Protein AF-A0A9Q1M304-F1 (afdb_monomer)

Solvent-accessible surface area (backbone atoms only — not comparable to full-atom values): 16411 Å² total; per-residue (Å²): 98,52,53,68,69,56,30,51,52,52,51,52,51,53,52,54,51,53,49,51,34,64,75,69,66,55,89,75,71,53,50,48,100,87,41,87,34,53,37,42,39,56,86,78,70,42,45,70,60,50,34,47,47,33,58,74,45,49,46,49,64,39,68,51,86,66,55,46,101,85,67,48,62,86,51,54,58,82,51,82,89,59,56,74,74,66,33,74,60,44,82,42,52,40,58,82,41,60,52,46,25,33,40,39,30,10,80,100,48,39,40,55,39,71,84,44,61,51,97,24,60,35,29,41,41,29,27,48,27,75,64,58,39,72,40,30,37,38,36,46,40,54,38,46,87,92,46,61,85,52,86,70,54,81,90,33,60,46,74,45,78,79,45,63,24,36,38,38,45,40,52,8,49,36,29,26,33,34,40,54,31,77,39,49,37,44,35,32,42,37,37,31,36,24,28,71,62,53,58,54,51,53,75,75,48,90,76,74,48,83,73,18,60,64,51,47,46,54,53,52,48,54,49,51,53,50,53,48,51,53,49,52,53,53,50,55,54,56,59,62,68,77,51,97,61,55,73,67,56,51,48,53,50,52,51,53,49,51,51,51,52,46,51,56,47,65,76,66,56,61,93,88,68,60,67,46,80,43,75,52,80,54,101,87,55,85,43,81,42,72,48,80,60,131

Organism: NCBI:txid402998

InterPro domains:
  IPR005123 Oxoglutarate/iron-dependent dioxygenase domain [PS51471] (94-195)
  IPR006620 Prolyl 4-hydroxylase, alpha subunit [SM00702] (1-194)

pLDDT: mean 74.96, std 21.38, range [30.72, 97.69]

Sequence (294 aa):
MLQPRFCEMLLAEVENFEKWVRETKFRIMRPNTLNRFGVVLDDFGLETMLDKLMEDFIRPISRENGRNADGKYNMAIVSRFEIIVQFSFLKLVDPHCHHGFVVEYGVDRDVDLGFHVDDSEVTLNVCLGKQFSGGELFFRGVRCEKHVNAQTQPEEIFDYSHVAGRAVLHHGRHRHGARATTSGHRINLLLWCRSSVFRELRKRQKDLSSWCTECQREKKERQRQRVTAIKLVHSSICFSRDRSYSEEEKLLRSCLVNFLVLTFTLRNMAPHTTAKVISCSSSDFDINVYEIYG

Nearest PDB structures (foldseek):
  8one-assembly1_A  TM=7.418E-01  e=7.537E-07  Homo sapiens
  6tex-assembly1_A  TM=7.357E-01  e=8.469E-07  Homo sapiens
  6tez-assembly1_A-2  TM=7.162E-01  e=7.537E-07  Homo sapiens
  6fxr-assembly1_A  TM=7.180E-01  e=3.635E-06  Homo sapiens
  3dkq-assembly1_B-2  TM=4.128E-01  e=9.515E-07  Shewanella baltica OS155

Radius of gyration: 28.65 Å; Cα contacts (8 Å, |Δi|>4): 438; chains: 1; bounding box: 70×39×84 Å

Mean predicted aligned error: 13.32 Å

Foldseek 3Di:
DADLVVLVVVVVVQVVVVVVCVVVVPDADDLDPQFPDWHWPVVPPCLVVQLCCCVVPVLVVLPDDQADPVGDHLAPAVDPPDCNVVSVCSVQFDSNPKTKIKGKDAVVGPFKTDKDFAPAQKKKKAWSDDDFDFFKKWWQAAADPVCLVPDGDPVGTDIGDHDHGHIYMYGSRTIIMTHGTPHTMIMMMMMGTHGPVVVVVCVVDPPPLVRGPVSVVVVVVVVVVVVVVLVVLVVVLVVVCPDPDDPVVNVVSNVVSVVVVVVVPVVPDDPPWDWDWDWDDDPPDTDTDTDTDD

Secondary structure (DSSP, 8-state):
---HHHHHHHHHHHHHHHHHHHHHT-----S-SS--SEEESGGGT-HHHHHHHIIIIIHHHHHS----TTS--SSEESS-SSGGGGGGGGGG--TT-EEEEEEEEETTSB--EEEE--SSSEEEEEEEE-SEEE--EEEEEE--GGGTTSPPPGGGEEEE---TT-EEEEETTEEEEE--EEEEEEEEEEEEE--HHHHHHHHH-TTGGGG-HHHHHHHHHHHHHHHHHHHHHHHHHHHHHTS---HHHHHHHHHHHHHHHHHHHHHTPPTTPPEEEEEEEETTEEEEEEEE--

Structure (mmCIF, N/CA/C/O backbone):
data_AF-A0A9Q1M304-F1
#
_entry.id   AF-A0A9Q1M304-F1
#
loop_
_atom_site.group_PDB
_atom_site.id
_atom_site.type_symbol
_atom_site.label_atom_id
_atom_site.label_alt_id
_atom_site.label_comp_id
_atom_site.label_asym_id
_atom_site.label_entity_id
_atom_site.label_seq_id
_atom_site.pdbx_PDB_ins_code
_atom_site.Cartn_x
_atom_site.Cartn_y
_atom_site.Cartn_z
_atom_site.occupancy
_atom_site.B_iso_or_equiv
_atom_site.auth_seq_id
_atom_site.auth_comp_id
_atom_site.auth_asym_id
_atom_site.auth_atom_id
_atom_site.pdbx_PDB_model_num
ATOM 1 N N . MET A 1 1 ? 3.857 -12.131 9.471 1.00 77.50 1 MET A N 1
ATOM 2 C CA . MET A 1 1 ? 4.545 -10.935 9.993 1.00 77.50 1 MET A CA 1
ATOM 3 C C . MET A 1 1 ? 3.978 -10.595 11.355 1.00 77.50 1 MET A C 1
ATOM 5 O O . MET A 1 1 ? 4.697 -10.757 12.328 1.00 77.50 1 MET A O 1
ATOM 9 N N . LEU A 1 2 ? 2.705 -10.205 11.442 1.00 87.00 2 LEU A N 1
ATOM 10 C CA . LEU A 1 2 ? 2.052 -9.919 12.717 1.00 87.00 2 LEU A CA 1
ATOM 11 C C . LEU A 1 2 ? 1.446 -11.192 13.313 1.00 87.00 2 LEU A C 1
ATOM 13 O O . LEU A 1 2 ? 0.938 -12.045 12.583 1.00 87.00 2 LEU A O 1
ATOM 17 N N . GLN A 1 3 ? 1.535 -11.322 14.635 1.00 91.38 3 GLN A N 1
ATOM 18 C CA . GLN A 1 3 ? 0.893 -12.410 15.371 1.00 91.38 3 GLN A CA 1
ATOM 19 C C . GLN A 1 3 ? -0.628 -12.192 15.401 1.00 91.38 3 GLN A C 1
ATOM 21 O O . GLN A 1 3 ? -1.046 -11.039 15.533 1.00 91.38 3 GLN A O 1
ATOM 26 N N . PRO A 1 4 ? -1.457 -13.253 15.363 1.00 92.88 4 PRO A N 1
ATOM 27 C CA . PRO A 1 4 ? -2.917 -13.122 15.394 1.00 92.88 4 PRO A CA 1
ATOM 28 C C . PRO A 1 4 ? -3.422 -12.247 16.546 1.00 92.88 4 PRO A C 1
ATOM 30 O O . PRO A 1 4 ? -4.185 -11.315 16.321 1.00 92.88 4 PRO A O 1
ATOM 33 N N . ARG A 1 5 ? -2.875 -12.448 17.753 1.00 95.75 5 ARG A N 1
ATOM 34 C CA . ARG A 1 5 ? -3.202 -11.640 18.937 1.00 95.75 5 ARG A CA 1
ATOM 35 C C . ARG A 1 5 ? -2.933 -10.145 18.736 1.00 95.75 5 ARG A C 1
ATOM 37 O O . ARG A 1 5 ? -3.708 -9.318 19.196 1.00 95.75 5 ARG A O 1
ATOM 44 N N . PHE A 1 6 ? -1.839 -9.785 18.064 1.00 94.50 6 PHE A N 1
ATOM 45 C CA . PHE A 1 6 ? -1.544 -8.380 17.778 1.00 94.50 6 PHE A CA 1
ATOM 46 C C . PHE A 1 6 ? -2.557 -7.801 16.787 1.00 94.50 6 PHE A C 1
ATOM 48 O O . PHE A 1 6 ? -3.037 -6.690 16.986 1.00 94.50 6 PHE A O 1
ATOM 55 N N . CYS A 1 7 ? -2.912 -8.560 15.745 1.00 95.88 7 CYS A N 1
ATOM 56 C CA . CYS A 1 7 ? -3.945 -8.150 14.798 1.00 95.88 7 CYS A CA 1
ATOM 57 C C . CYS A 1 7 ? -5.291 -7.921 15.496 1.00 95.88 7 CYS A C 1
ATOM 59 O O . CYS A 1 7 ? -5.918 -6.896 15.261 1.00 95.88 7 CYS A O 1
ATOM 61 N N . GLU A 1 8 ? -5.704 -8.826 16.384 1.00 95.94 8 GLU A N 1
ATOM 62 C CA . GLU A 1 8 ? -6.932 -8.689 17.178 1.00 95.94 8 GLU A CA 1
ATOM 63 C C . GLU A 1 8 ? -6.909 -7.443 18.068 1.00 95.94 8 GLU A C 1
ATOM 65 O O . GLU A 1 8 ? -7.880 -6.692 18.086 1.00 95.94 8 GLU A O 1
ATOM 70 N N . MET A 1 9 ? -5.796 -7.188 18.762 1.00 97.00 9 MET A N 1
ATOM 71 C CA . MET A 1 9 ? -5.646 -5.999 19.606 1.00 97.00 9 MET A CA 1
ATOM 72 C C . MET A 1 9 ? -5.715 -4.703 18.794 1.00 97.00 9 MET A C 1
ATOM 74 O O . MET A 1 9 ? -6.415 -3.776 19.190 1.00 97.00 9 MET A O 1
ATOM 78 N N . LEU A 1 10 ? -5.024 -4.641 17.651 1.00 96.88 10 LEU A N 1
ATOM 79 C CA . LEU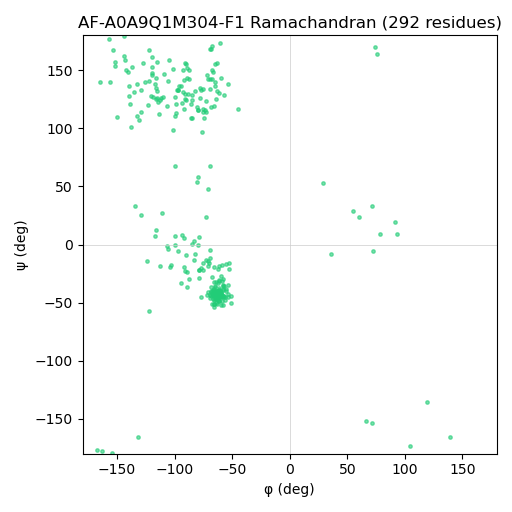 A 1 10 ? -5.054 -3.461 16.788 1.00 96.88 10 LEU A CA 1
ATOM 80 C C . LEU A 1 10 ? -6.452 -3.229 16.199 1.00 96.88 10 LEU A C 1
ATOM 82 O O . LEU A 1 10 ? -6.909 -2.093 16.144 1.00 96.88 10 LEU A O 1
ATOM 86 N N . LEU A 1 11 ? -7.144 -4.296 15.792 1.00 96.50 11 LEU A N 1
ATOM 87 C CA . LEU A 1 11 ? -8.527 -4.207 15.322 1.00 96.50 11 LEU A CA 1
ATOM 88 C C . LEU A 1 11 ? -9.467 -3.701 16.417 1.00 96.50 11 LEU A C 1
ATOM 90 O O . LEU A 1 11 ? -10.267 -2.811 16.151 1.00 96.50 11 LEU A O 1
ATOM 94 N N . ALA A 1 12 ? -9.349 -4.224 17.639 1.00 96.94 12 ALA A N 1
ATOM 95 C CA . ALA A 1 12 ? -10.160 -3.775 18.767 1.00 96.94 12 AL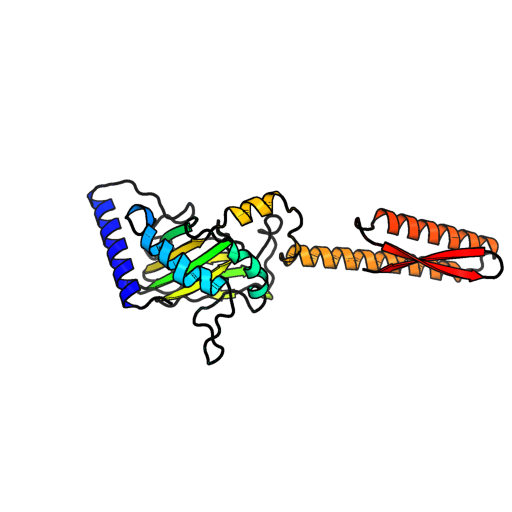A A CA 1
ATOM 96 C C . ALA A 1 12 ? -9.937 -2.286 19.072 1.00 96.94 12 ALA A C 1
ATOM 98 O O . ALA A 1 12 ? -10.895 -1.562 19.331 1.00 96.94 12 ALA A O 1
ATOM 99 N N . GLU A 1 13 ? -8.692 -1.812 18.992 1.00 97.44 13 GLU A N 1
ATOM 100 C CA . GLU A 1 13 ? -8.378 -0.401 19.218 1.00 97.44 13 GLU A CA 1
ATOM 101 C C . GLU A 1 13 ? -8.972 0.506 18.131 1.00 97.44 13 GLU A C 1
ATOM 103 O O . GLU A 1 13 ? -9.596 1.521 18.440 1.00 97.44 13 GLU A O 1
ATOM 108 N N . VAL A 1 14 ? -8.867 0.104 16.861 1.00 96.50 14 VAL A N 1
ATOM 109 C CA . VAL A 1 14 ? -9.504 0.817 15.742 1.00 96.50 14 VAL A CA 1
ATOM 110 C C . VAL A 1 14 ? -11.025 0.863 15.913 1.00 96.50 14 VAL A C 1
ATOM 112 O O . VAL A 1 14 ? -11.629 1.923 15.759 1.00 96.50 14 VAL A O 1
ATOM 115 N N . GLU A 1 15 ? -11.653 -0.255 16.284 1.00 95.38 15 GLU A N 1
ATOM 116 C CA . GLU A 1 15 ? -13.100 -0.330 16.522 1.00 95.38 15 GLU A CA 1
ATOM 117 C C . GLU A 1 15 ? -13.545 0.574 17.684 1.00 95.38 15 GLU A C 1
ATOM 119 O O . GLU A 1 15 ? -14.583 1.240 17.586 1.00 95.38 15 GLU A O 1
ATOM 124 N N . ASN A 1 16 ? -12.757 0.634 18.762 1.00 96.75 16 ASN A N 1
ATOM 125 C CA . ASN A 1 16 ? -12.997 1.527 19.897 1.00 96.75 16 ASN A CA 1
ATOM 126 C C . ASN A 1 16 ? -12.904 2.997 19.480 1.00 96.75 16 ASN A C 1
ATOM 128 O O . ASN A 1 16 ? -13.801 3.783 19.803 1.00 96.75 16 ASN A O 1
ATOM 132 N N . PHE A 1 17 ? -11.864 3.360 18.728 1.00 96.69 17 PHE A N 1
ATOM 133 C CA . PHE A 1 17 ? -11.695 4.716 18.223 1.00 96.69 17 PHE A CA 1
ATOM 134 C C . PHE A 1 17 ? -12.849 5.111 17.294 1.00 96.69 17 PHE A C 1
ATOM 136 O O . PHE A 1 17 ? -13.490 6.140 17.503 1.00 96.69 17 PHE A O 1
ATOM 143 N N . GLU A 1 18 ? -13.210 4.268 16.325 1.00 94.56 18 GLU A N 1
ATOM 144 C CA . GLU A 1 18 ? -14.342 4.545 15.439 1.00 94.56 18 GLU A CA 1
ATOM 145 C C . GLU A 1 18 ? -15.676 4.658 16.190 1.00 94.56 18 GLU A C 1
ATOM 147 O O . GLU A 1 18 ? -16.531 5.477 15.834 1.00 94.56 18 GLU A O 1
ATOM 152 N N . LYS A 1 19 ? -15.882 3.839 17.229 1.00 96.06 19 LYS A N 1
ATOM 153 C CA . LYS A 1 19 ? -17.061 3.939 18.093 1.00 96.06 19 LYS A CA 1
ATOM 154 C C . LYS A 1 19 ? -17.111 5.300 18.782 1.00 96.06 19 LYS A C 1
ATOM 156 O O . LYS A 1 19 ? -18.141 5.968 18.697 1.00 96.06 19 LYS A O 1
ATOM 161 N N . TRP A 1 20 ? -16.002 5.733 19.375 1.00 96.81 20 TRP A N 1
ATOM 162 C CA . TRP A 1 20 ? -15.891 7.051 19.994 1.00 96.81 20 TRP A CA 1
ATOM 163 C C . TRP A 1 20 ? -16.163 8.182 18.990 1.00 96.81 20 TRP A C 1
ATOM 165 O O . TRP A 1 20 ? -16.937 9.093 19.288 1.00 96.81 20 TRP A O 1
ATOM 175 N N . VAL A 1 21 ? -15.626 8.098 17.768 1.00 95.19 21 VAL A N 1
ATOM 176 C CA . VAL A 1 21 ? -15.883 9.068 16.685 1.00 95.19 21 VAL A CA 1
ATOM 177 C C . VAL A 1 21 ? -17.378 9.163 16.359 1.00 95.19 21 VAL A C 1
ATOM 179 O O . VAL A 1 21 ? -17.912 10.265 16.218 1.00 95.19 21 VAL A O 1
ATOM 182 N N . ARG A 1 22 ? -18.082 8.025 16.264 1.00 94.19 22 ARG A N 1
ATOM 183 C CA . ARG A 1 22 ? -19.533 7.999 15.999 1.00 94.19 22 ARG A CA 1
ATOM 184 C C . ARG A 1 22 ? -20.343 8.612 17.138 1.00 94.19 22 ARG A C 1
ATOM 186 O O . ARG A 1 22 ? -21.265 9.381 16.873 1.00 94.19 22 ARG A O 1
ATOM 193 N N . GLU A 1 23 ? -20.011 8.278 18.381 1.00 96.88 23 GLU A N 1
ATOM 194 C CA . GLU A 1 23 ? -20.731 8.747 19.573 1.00 96.88 23 GLU A CA 1
ATOM 195 C C . GLU A 1 23 ? -20.542 10.250 19.801 1.00 96.88 23 GLU A C 1
ATOM 197 O O . GLU A 1 23 ? -21.500 10.968 20.090 1.00 96.88 23 GLU A O 1
ATOM 202 N N . THR A 1 24 ? -19.323 10.745 19.599 1.00 96.56 24 THR A N 1
ATOM 203 C CA . THR A 1 24 ? -18.987 12.168 19.754 1.00 96.56 24 THR A CA 1
ATOM 204 C C . THR A 1 24 ? -19.320 13.011 18.527 1.00 96.56 24 THR A C 1
ATOM 206 O O . THR A 1 24 ? -19.315 14.239 18.609 1.00 96.56 24 THR A O 1
ATOM 209 N N . LYS A 1 25 ? -19.610 12.373 17.383 1.00 94.06 25 LYS A N 1
ATOM 210 C CA . LYS A 1 25 ? -19.741 13.019 16.065 1.00 94.06 25 LYS A CA 1
ATOM 211 C C . LYS A 1 25 ? -18.495 13.833 15.691 1.00 94.06 25 LYS A C 1
ATOM 213 O O . LYS A 1 25 ? -18.592 14.828 14.967 1.00 94.06 25 LYS A O 1
ATOM 218 N N . PHE A 1 26 ? -17.332 13.420 16.194 1.00 93.06 26 PHE A N 1
ATOM 219 C CA . PHE A 1 26 ? -16.067 14.068 15.893 1.00 93.06 26 PHE A CA 1
ATOM 220 C C . PHE A 1 26 ? -15.711 13.862 14.416 1.00 93.06 26 PHE A C 1
ATOM 222 O O . PHE A 1 26 ? -15.981 12.817 13.823 1.00 93.06 26 PHE A O 1
ATOM 229 N N . ARG A 1 27 ? -15.123 14.878 13.785 1.00 91.94 27 ARG A N 1
ATOM 230 C CA . ARG A 1 27 ? -14.678 14.783 12.391 1.00 91.94 27 ARG A CA 1
ATOM 231 C C . ARG A 1 27 ? -13.227 14.327 12.367 1.00 91.94 27 ARG A C 1
ATOM 233 O O . ARG A 1 27 ? -12.364 15.055 12.837 1.00 91.94 27 ARG A O 1
ATOM 240 N N . ILE A 1 28 ? -12.982 13.154 11.793 1.00 92.38 28 ILE A N 1
ATOM 241 C CA . ILE A 1 28 ? -11.636 12.599 11.616 1.00 92.38 28 ILE A CA 1
ATOM 242 C C . ILE A 1 28 ? -11.163 12.712 10.171 1.00 92.38 28 ILE A C 1
ATOM 244 O O . ILE A 1 28 ? -11.977 12.797 9.242 1.00 92.38 28 ILE A O 1
ATOM 248 N N . MET A 1 29 ? -9.846 12.662 9.984 1.00 89.81 29 MET A N 1
ATOM 249 C CA . MET A 1 29 ? -9.268 12.454 8.665 1.00 89.81 29 MET A CA 1
ATOM 250 C C . MET A 1 29 ? -9.540 11.025 8.195 1.00 89.81 29 MET A C 1
ATOM 252 O O . MET A 1 29 ? -9.545 10.072 8.976 1.00 89.81 29 MET A O 1
ATOM 256 N N . ARG A 1 30 ? -9.803 10.878 6.894 1.00 92.06 30 ARG A N 1
ATOM 257 C CA . ARG A 1 30 ? -9.934 9.565 6.259 1.00 92.06 30 ARG A CA 1
ATOM 258 C C . ARG A 1 30 ? -8.585 9.082 5.738 1.00 92.06 30 ARG A C 1
ATOM 260 O O . ARG A 1 30 ? -7.719 9.917 5.477 1.00 92.06 30 ARG A O 1
ATOM 267 N N . PRO A 1 31 ? -8.402 7.756 5.589 1.00 90.69 31 PRO A N 1
ATOM 268 C CA . PRO A 1 31 ? -7.086 7.165 5.358 1.00 90.69 31 PRO A CA 1
ATOM 269 C C . PRO A 1 31 ? -6.329 7.761 4.171 1.00 90.69 31 PRO A C 1
ATOM 271 O O . PRO A 1 31 ? -5.129 8.015 4.260 1.00 90.69 31 PRO A O 1
ATOM 274 N N . ASN A 1 32 ? -7.033 7.998 3.062 1.00 89.19 32 ASN A N 1
ATOM 275 C CA . ASN A 1 32 ? -6.525 8.698 1.887 1.00 89.19 32 ASN A CA 1
ATOM 276 C C . ASN A 1 32 ? -7.698 9.161 0.999 1.00 89.19 32 ASN A C 1
ATOM 278 O O . ASN A 1 32 ? -8.866 8.967 1.329 1.00 89.19 32 ASN A O 1
ATOM 282 N N . THR A 1 33 ? -7.394 9.775 -0.145 1.00 86.19 33 THR A N 1
ATOM 283 C CA . THR A 1 33 ? -8.397 10.304 -1.086 1.00 86.19 33 THR A CA 1
ATOM 284 C C . THR A 1 33 ? -9.186 9.235 -1.847 1.00 86.19 33 THR A C 1
ATOM 286 O O . THR A 1 33 ? -10.196 9.563 -2.465 1.00 86.19 33 THR A O 1
ATOM 289 N N . LEU A 1 34 ? -8.735 7.980 -1.826 1.00 88.31 34 LEU A N 1
ATOM 290 C CA . LEU A 1 34 ? -9.349 6.850 -2.521 1.00 88.31 34 LEU A CA 1
ATOM 291 C C . LEU A 1 34 ? -10.149 5.931 -1.577 1.00 88.31 34 LEU A C 1
ATOM 293 O O . LEU A 1 34 ? -10.984 5.169 -2.054 1.00 88.31 34 LEU A O 1
ATOM 297 N N . ASN A 1 35 ? -9.926 6.009 -0.260 1.00 91.19 35 ASN A N 1
ATOM 298 C CA . ASN A 1 35 ? -10.591 5.192 0.756 1.00 91.19 35 ASN A CA 1
ATOM 299 C C . ASN A 1 35 ? -11.502 6.037 1.651 1.00 91.19 35 ASN A C 1
ATOM 301 O O . ASN A 1 35 ? -11.065 6.983 2.309 1.00 91.19 35 ASN A O 1
ATOM 305 N N . ARG A 1 36 ? -12.779 5.655 1.722 1.00 91.38 36 ARG A N 1
ATOM 306 C CA . ARG A 1 36 ? -13.798 6.339 2.529 1.00 91.38 36 ARG A CA 1
ATOM 307 C C . ARG A 1 36 ? -13.882 5.796 3.950 1.00 91.38 36 ARG A C 1
ATOM 309 O O . ARG A 1 36 ? -14.333 6.522 4.836 1.00 91.38 36 ARG A O 1
ATOM 316 N N . PHE A 1 37 ? -13.458 4.553 4.165 1.00 93.88 37 PHE A N 1
ATOM 317 C CA . PHE A 1 37 ? -13.575 3.859 5.447 1.00 93.88 37 PHE A CA 1
ATOM 318 C C . PHE A 1 37 ? -12.225 3.452 6.030 1.00 93.88 37 PHE A C 1
ATOM 320 O O . PHE A 1 37 ? -11.287 3.130 5.297 1.00 93.88 37 PHE A O 1
ATOM 327 N N . GLY A 1 38 ? -12.165 3.461 7.362 1.00 95.06 38 GLY A N 1
ATOM 328 C CA . GLY A 1 38 ? -10.948 3.315 8.146 1.00 95.06 38 GLY A CA 1
ATOM 329 C C . GLY A 1 38 ? -10.462 4.635 8.751 1.00 95.06 38 GLY A C 1
ATOM 330 O O . GLY A 1 38 ? -11.145 5.671 8.677 1.00 95.06 38 GLY A O 1
ATOM 331 N N . VAL A 1 39 ? -9.279 4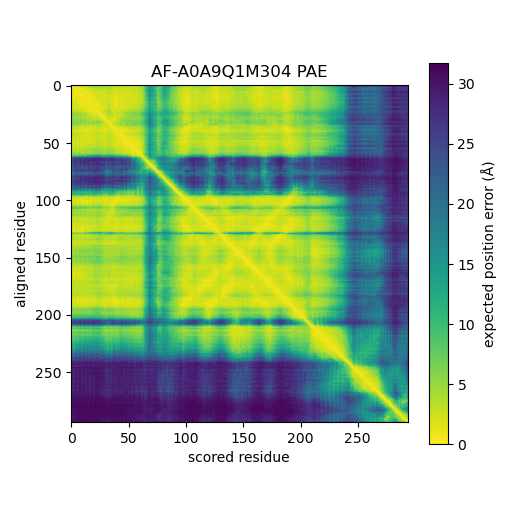.577 9.365 1.00 96.81 39 VAL A N 1
ATOM 332 C CA . VAL A 1 39 ? -8.733 5.617 10.251 1.00 96.81 39 VAL A CA 1
ATOM 333 C C . VAL A 1 39 ? -7.222 5.788 10.076 1.00 96.81 39 VAL A C 1
ATOM 335 O O . VAL A 1 39 ? -6.514 4.835 9.746 1.00 96.81 39 VAL A O 1
ATOM 338 N N . VAL A 1 40 ? -6.729 7.004 10.313 1.00 97.12 40 VAL A N 1
ATOM 339 C CA . VAL A 1 40 ? -5.293 7.297 10.434 1.00 97.12 40 VAL A CA 1
ATOM 340 C C . VAL A 1 40 ? -4.860 6.964 11.859 1.00 97.12 40 VAL A C 1
ATOM 342 O O . VAL A 1 40 ? -5.551 7.318 12.809 1.00 97.12 40 VAL A O 1
ATOM 345 N N . LEU A 1 41 ? -3.758 6.234 12.014 1.00 96.44 41 LEU A N 1
ATOM 346 C CA . LEU A 1 41 ? -3.347 5.686 13.311 1.00 96.44 41 LEU A CA 1
ATOM 347 C C . LEU A 1 41 ? -2.672 6.726 14.216 1.00 96.44 41 LEU A C 1
ATOM 349 O O . LEU A 1 41 ? -2.783 6.647 15.441 1.00 96.44 41 LEU A O 1
ATOM 353 N N . ASP A 1 42 ? -2.025 7.725 13.622 1.00 93.31 42 ASP A N 1
ATOM 354 C CA . ASP A 1 42 ? -1.399 8.822 14.364 1.00 93.31 42 ASP A CA 1
ATOM 355 C C . ASP A 1 42 ? -2.447 9.688 15.083 1.00 93.31 42 ASP A C 1
ATOM 357 O O . ASP A 1 42 ? -2.209 10.138 16.203 1.00 93.31 42 ASP A O 1
ATOM 361 N N . ASP A 1 43 ? -3.650 9.821 14.507 1.00 92.81 43 ASP A N 1
ATOM 362 C CA . ASP A 1 43 ? -4.747 10.644 15.043 1.00 92.81 43 ASP A CA 1
ATOM 363 C C . ASP A 1 43 ? -5.229 10.197 16.436 1.00 92.81 43 ASP A C 1
ATOM 365 O O . ASP A 1 43 ? -5.883 10.969 17.139 1.00 92.81 43 ASP A O 1
ATOM 369 N N . PHE A 1 44 ? -4.921 8.963 16.849 1.00 94.12 44 PHE A N 1
ATOM 370 C CA . PHE A 1 44 ? -5.277 8.434 18.169 1.00 94.12 44 PHE A CA 1
ATOM 371 C C . PHE A 1 44 ? -4.093 7.812 18.923 1.00 94.12 44 PHE A C 1
ATOM 373 O O . PHE A 1 44 ? -4.282 7.001 19.828 1.00 94.12 44 PHE A O 1
ATOM 380 N N . GLY A 1 45 ? -2.868 8.249 18.607 1.00 94.31 45 GLY A N 1
ATOM 381 C CA . GLY A 1 45 ? -1.698 8.031 19.463 1.00 94.31 45 GLY A CA 1
ATOM 382 C C . GLY A 1 45 ? -0.889 6.765 19.183 1.00 94.31 45 GLY A C 1
ATOM 383 O O . GLY A 1 45 ? -0.123 6.333 20.045 1.00 94.31 45 GLY A O 1
ATOM 384 N N . LEU A 1 46 ? -1.017 6.169 17.993 1.00 96.12 46 LEU A N 1
ATOM 385 C CA . LEU A 1 46 ? -0.209 5.005 17.603 1.00 96.12 46 LEU A CA 1
ATOM 386 C C . LEU A 1 46 ? 1.094 5.355 16.863 1.00 96.12 46 LEU A C 1
ATOM 388 O O . LEU A 1 46 ? 1.822 4.440 16.477 1.00 96.12 46 LEU A O 1
ATOM 392 N N . GLU A 1 47 ? 1.440 6.637 16.738 1.00 94.25 47 GLU A N 1
ATOM 393 C CA . GLU A 1 47 ? 2.669 7.120 16.084 1.00 94.25 47 GLU A CA 1
ATOM 394 C C . GLU A 1 47 ? 3.926 6.411 16.613 1.00 94.25 47 GLU A C 1
ATOM 396 O O . GLU A 1 47 ? 4.679 5.814 15.850 1.00 94.25 47 GLU A O 1
ATOM 401 N N . THR A 1 48 ? 4.114 6.340 17.937 1.00 93.81 48 THR A N 1
ATOM 402 C CA . THR A 1 48 ? 5.285 5.667 18.536 1.00 93.81 48 THR A CA 1
ATOM 403 C C . THR A 1 48 ? 5.354 4.171 18.202 1.00 93.81 48 THR A C 1
ATOM 405 O O . THR A 1 48 ? 6.438 3.590 18.134 1.00 93.81 48 THR A O 1
ATOM 408 N N . MET A 1 49 ? 4.207 3.511 18.014 1.00 94.38 49 MET A N 1
ATOM 409 C CA . MET A 1 49 ? 4.172 2.110 17.586 1.00 94.38 49 MET A CA 1
ATOM 410 C C . MET A 1 49 ? 4.612 1.983 16.126 1.00 94.38 49 MET A C 1
ATOM 412 O O . MET A 1 49 ? 5.378 1.073 15.801 1.00 94.38 49 MET A O 1
ATOM 416 N N . LEU A 1 50 ? 4.176 2.906 15.269 1.00 93.88 50 LEU A N 1
ATOM 417 C CA . LEU A 1 50 ? 4.561 2.946 13.863 1.00 93.88 50 LEU A CA 1
ATOM 418 C C . LEU A 1 50 ? 6.038 3.297 13.675 1.00 93.88 50 LEU A C 1
ATOM 420 O O . LEU A 1 50 ? 6.703 2.632 12.882 1.00 93.88 50 LEU A O 1
ATOM 424 N N . ASP A 1 51 ? 6.573 4.232 14.458 1.00 91.31 51 ASP A N 1
ATOM 425 C CA . ASP A 1 51 ? 8.003 4.553 14.493 1.00 91.31 51 ASP A CA 1
ATOM 426 C C . ASP A 1 51 ? 8.832 3.303 14.812 1.00 91.31 51 ASP A C 1
ATOM 428 O O . ASP A 1 51 ? 9.763 2.958 14.083 1.00 91.31 51 ASP A O 1
ATOM 432 N N . LYS A 1 52 ? 8.442 2.536 15.839 1.00 91.12 52 LYS A N 1
ATOM 433 C CA . LYS A 1 52 ? 9.108 1.264 16.166 1.00 91.12 52 LYS A CA 1
ATOM 434 C C . LYS A 1 52 ? 8.952 0.225 15.063 1.00 91.12 52 LYS A C 1
ATOM 436 O O . LYS A 1 52 ? 9.906 -0.474 14.734 1.00 91.12 52 LYS A O 1
ATOM 441 N N . LEU A 1 53 ? 7.774 0.123 14.445 1.00 88.56 53 LEU A N 1
ATOM 442 C CA . LEU A 1 53 ? 7.568 -0.777 13.309 1.00 88.56 53 LEU A CA 1
ATOM 443 C C . LEU A 1 53 ? 8.508 -0.420 12.144 1.00 88.56 53 LEU A C 1
ATOM 445 O O . LEU A 1 53 ? 9.096 -1.305 11.513 1.00 88.56 53 LEU A O 1
ATOM 449 N N . MET A 1 54 ? 8.685 0.876 11.888 1.00 86.31 54 MET A N 1
ATOM 450 C CA . MET A 1 54 ? 9.610 1.403 10.894 1.00 86.31 54 MET A CA 1
ATOM 451 C C . MET A 1 54 ? 11.065 1.089 11.231 1.00 86.31 54 MET A C 1
ATOM 453 O O . MET A 1 54 ? 11.792 0.588 10.368 1.00 86.31 54 MET A O 1
ATOM 457 N N . GLU A 1 55 ? 11.497 1.377 12.454 1.00 84.25 55 GLU A N 1
ATOM 458 C CA . GLU A 1 55 ? 12.885 1.231 12.892 1.00 84.25 55 GLU A CA 1
ATOM 459 C C . GLU A 1 55 ? 13.320 -0.220 13.065 1.00 84.25 55 GLU A C 1
ATOM 461 O O . GLU A 1 55 ? 14.394 -0.584 12.582 1.00 84.25 55 GLU A O 1
ATOM 466 N N . ASP A 1 56 ? 12.476 -1.050 13.673 1.00 85.56 56 ASP A N 1
ATOM 467 C CA . ASP A 1 56 ? 12.849 -2.400 14.097 1.00 85.56 56 ASP A CA 1
ATOM 468 C C . ASP A 1 56 ? 12.566 -3.460 13.026 1.00 85.56 56 ASP A C 1
ATOM 470 O O . ASP A 1 56 ? 13.189 -4.522 13.021 1.00 85.56 56 ASP A O 1
ATOM 474 N N . PHE A 1 57 ? 11.642 -3.195 12.093 1.00 80.06 57 PHE A N 1
ATOM 475 C CA . PHE A 1 57 ? 11.230 -4.188 11.093 1.00 80.06 57 PHE A CA 1
ATOM 476 C C . PHE A 1 57 ? 11.428 -3.703 9.668 1.00 80.06 57 PHE A C 1
ATOM 478 O O . PHE A 1 57 ? 12.138 -4.350 8.894 1.00 80.06 57 PHE A O 1
ATOM 485 N N . ILE A 1 58 ? 10.830 -2.568 9.300 1.00 78.19 58 ILE A N 1
ATOM 486 C CA . ILE A 1 58 ? 10.858 -2.130 7.903 1.00 78.19 58 ILE A CA 1
ATOM 487 C C . ILE A 1 58 ? 12.273 -1.754 7.500 1.00 78.19 58 ILE A C 1
ATOM 489 O O . ILE A 1 58 ? 12.776 -2.309 6.527 1.00 78.19 58 ILE A O 1
ATOM 493 N N . ARG A 1 59 ? 12.960 -0.899 8.260 1.00 75.31 59 ARG A N 1
ATOM 494 C CA . ARG A 1 59 ? 14.338 -0.480 7.968 1.00 75.31 59 ARG A CA 1
ATOM 495 C C . ARG A 1 59 ? 15.324 -1.657 7.874 1.00 75.31 59 ARG A C 1
ATOM 497 O O . ARG A 1 59 ? 16.094 -1.658 6.915 1.00 75.31 59 ARG A O 1
ATOM 504 N N . PRO A 1 60 ? 15.326 -2.664 8.767 1.00 73.75 60 PRO A N 1
ATOM 505 C CA . PRO A 1 60 ? 16.212 -3.822 8.637 1.00 73.75 60 PRO A CA 1
ATOM 506 C C . PRO A 1 60 ? 15.913 -4.690 7.414 1.00 73.75 60 PRO A C 1
ATOM 508 O O . PRO A 1 60 ? 16.824 -4.971 6.638 1.00 73.75 60 PRO A O 1
ATOM 511 N N . ILE A 1 61 ? 14.641 -5.038 7.176 1.00 67.69 61 ILE A N 1
ATOM 512 C CA . ILE A 1 61 ? 14.220 -5.829 5.998 1.00 67.69 61 ILE A CA 1
ATOM 513 C C . ILE A 1 61 ? 14.599 -5.115 4.696 1.00 67.69 61 ILE A C 1
ATOM 515 O O . ILE A 1 61 ? 14.915 -5.729 3.679 1.00 67.69 61 ILE A O 1
ATOM 519 N N . SER A 1 62 ? 14.585 -3.793 4.763 1.00 60.19 62 SER A N 1
ATOM 520 C CA . SER A 1 62 ? 14.922 -2.887 3.688 1.00 60.19 62 SER A CA 1
ATOM 521 C C . SER A 1 62 ? 16.429 -2.726 3.432 1.00 60.19 62 SER A C 1
ATOM 523 O O . SER A 1 62 ? 16.811 -2.273 2.353 1.00 60.19 62 SER A O 1
ATOM 525 N N . ARG A 1 63 ? 17.291 -3.054 4.409 1.00 52.88 63 ARG A N 1
ATOM 526 C CA . ARG A 1 63 ? 18.748 -2.825 4.367 1.00 52.88 63 ARG A CA 1
ATOM 527 C C . ARG A 1 63 ? 19.553 -4.032 3.877 1.00 52.88 63 ARG A C 1
ATOM 529 O O . ARG A 1 63 ? 20.573 -3.803 3.234 1.00 52.88 63 ARG A O 1
ATOM 536 N N . GLU A 1 64 ? 19.145 -5.277 4.147 1.00 50.00 64 GLU A N 1
ATOM 537 C CA . GLU A 1 64 ? 19.989 -6.445 3.827 1.00 50.00 64 GLU A CA 1
ATOM 538 C C . GLU A 1 64 ? 19.250 -7.803 3.856 1.00 50.00 64 GLU A C 1
ATOM 540 O O . GLU A 1 64 ? 18.440 -8.060 4.740 1.00 50.00 64 GLU A O 1
ATOM 545 N N . ASN A 1 65 ? 19.561 -8.688 2.896 1.00 44.41 65 ASN A N 1
ATOM 546 C CA . ASN A 1 65 ? 19.603 -10.164 2.999 1.00 44.41 65 ASN A CA 1
ATOM 547 C C . ASN A 1 65 ? 18.678 -10.892 4.014 1.00 44.41 65 ASN A C 1
ATOM 549 O O . ASN A 1 65 ? 19.129 -11.760 4.755 1.00 44.41 65 ASN A O 1
ATOM 553 N N . GLY A 1 66 ? 17.366 -10.642 4.005 1.00 41.69 66 GLY A N 1
ATOM 554 C CA . GLY A 1 66 ? 16.388 -11.319 4.879 1.00 41.69 66 GLY A CA 1
ATOM 555 C C . GLY A 1 66 ? 16.101 -12.799 4.559 1.00 41.69 66 GLY A C 1
ATOM 556 O O . GLY A 1 66 ? 14.936 -13.176 4.448 1.00 41.69 66 GLY A O 1
ATOM 557 N N . ARG A 1 67 ? 17.129 -13.635 4.365 1.00 44.66 67 ARG A N 1
ATOM 558 C CA . ARG A 1 67 ? 16.982 -15.095 4.283 1.00 44.66 67 ARG A CA 1
ATOM 559 C C . ARG A 1 67 ? 17.083 -15.692 5.683 1.00 44.66 67 ARG A C 1
ATOM 561 O O . ARG A 1 67 ? 18.045 -15.441 6.401 1.00 44.66 67 ARG A O 1
ATOM 568 N N . ASN A 1 68 ? 16.114 -16.525 6.040 1.00 41.81 68 ASN A N 1
ATOM 569 C CA . ASN A 1 68 ? 16.201 -17.400 7.206 1.00 41.81 68 ASN A CA 1
ATOM 570 C C . ASN A 1 68 ? 17.296 -18.482 6.988 1.00 41.81 68 ASN A C 1
ATOM 572 O O . ASN A 1 68 ? 17.788 -18.648 5.869 1.00 41.81 68 ASN A O 1
ATOM 576 N N . ALA A 1 69 ? 17.655 -19.260 8.020 1.00 42.28 69 ALA A N 1
ATOM 577 C CA . ALA A 1 69 ? 18.656 -20.345 7.936 1.00 42.28 69 ALA A CA 1
ATOM 578 C C . ALA A 1 69 ? 18.320 -21.447 6.898 1.00 42.28 69 ALA A C 1
ATOM 580 O O . ALA A 1 69 ? 19.200 -22.188 6.470 1.00 42.28 69 ALA A O 1
ATOM 581 N N . ASP A 1 70 ? 17.060 -21.526 6.465 1.00 46.12 70 ASP A N 1
ATOM 582 C CA . ASP A 1 70 ? 16.525 -22.402 5.416 1.00 46.12 70 ASP A CA 1
ATOM 583 C C . ASP A 1 70 ? 16.346 -21.697 4.050 1.00 46.12 70 ASP A C 1
ATOM 585 O O . ASP A 1 70 ? 15.782 -22.264 3.114 1.00 46.12 70 ASP A O 1
ATOM 589 N N . GLY A 1 71 ? 16.810 -20.450 3.911 1.00 42.03 71 GLY A N 1
ATOM 590 C CA . GLY A 1 71 ? 16.796 -19.697 2.655 1.00 42.03 71 GLY A CA 1
ATOM 591 C C . GLY A 1 71 ? 15.448 -19.077 2.265 1.00 42.03 71 GLY A C 1
ATOM 592 O O . GLY A 1 71 ? 15.329 -18.569 1.149 1.00 42.03 71 GLY A O 1
ATOM 593 N N . LYS A 1 72 ? 14.436 -19.099 3.145 1.00 36.72 72 LYS A N 1
ATOM 594 C CA . LYS A 1 72 ? 13.081 -18.585 2.865 1.00 36.72 72 LYS A CA 1
ATOM 595 C C . LYS A 1 72 ? 12.835 -17.199 3.472 1.00 36.72 72 LYS A C 1
ATOM 597 O O . LYS A 1 72 ? 13.403 -16.858 4.504 1.00 36.72 72 LYS A O 1
ATOM 602 N N . TYR A 1 73 ? 11.955 -16.420 2.834 1.00 42.72 73 TYR A N 1
ATOM 603 C CA . TYR A 1 73 ? 11.441 -15.143 3.347 1.00 42.72 73 TYR A CA 1
ATOM 604 C C . TYR A 1 73 ? 10.112 -15.370 4.089 1.00 42.72 73 TYR A C 1
ATOM 606 O O . TYR A 1 73 ? 9.222 -16.041 3.570 1.00 42.72 73 TYR A O 1
ATOM 614 N N . ASN A 1 74 ? 9.920 -14.746 5.256 1.00 35.34 74 ASN A N 1
ATOM 615 C CA . ASN A 1 74 ? 8.637 -14.746 5.991 1.00 35.34 74 ASN A CA 1
ATOM 616 C C . ASN A 1 74 ? 7.594 -13.746 5.433 1.00 35.34 74 ASN A C 1
ATOM 618 O O . ASN A 1 74 ? 6.537 -13.531 6.034 1.00 35.34 74 ASN A O 1
ATOM 622 N N . MET A 1 75 ? 7.894 -13.110 4.297 1.00 44.12 75 MET A N 1
ATOM 623 C CA . MET A 1 75 ? 7.112 -12.043 3.680 1.00 44.12 75 MET A CA 1
ATOM 624 C C . MET A 1 75 ? 7.084 -12.232 2.163 1.00 44.12 75 MET A C 1
ATOM 626 O O . MET A 1 75 ? 8.116 -12.517 1.553 1.00 44.12 75 MET A O 1
ATOM 630 N N . ALA A 1 76 ? 5.913 -12.055 1.548 1.00 41.06 76 ALA A N 1
ATOM 631 C CA . ALA A 1 76 ? 5.817 -11.996 0.097 1.00 41.06 76 ALA A CA 1
ATOM 632 C C . ALA A 1 76 ? 6.315 -10.615 -0.350 1.00 41.06 76 ALA A C 1
ATOM 634 O O . ALA A 1 76 ? 5.583 -9.628 -0.301 1.00 41.06 76 ALA A O 1
ATOM 635 N N . ILE A 1 77 ? 7.584 -10.531 -0.749 1.00 53.72 77 ILE A N 1
ATOM 636 C CA . ILE A 1 77 ? 8.085 -9.378 -1.497 1.00 53.72 77 ILE A CA 1
ATOM 637 C C . ILE A 1 77 ? 7.516 -9.536 -2.905 1.00 53.72 77 ILE A C 1
ATOM 639 O O . ILE A 1 77 ? 7.906 -10.449 -3.634 1.00 53.72 77 ILE A O 1
ATOM 643 N N . VAL A 1 78 ? 6.559 -8.685 -3.279 1.00 48.12 78 VAL A N 1
ATOM 644 C CA . VAL A 1 78 ? 5.836 -8.765 -4.564 1.00 48.12 78 VAL A CA 1
ATOM 645 C C . VAL A 1 78 ? 6.667 -8.153 -5.693 1.00 48.12 78 VAL A C 1
ATOM 647 O O . VAL A 1 78 ? 6.290 -7.258 -6.442 1.00 48.12 78 VAL A O 1
ATOM 650 N N . SER A 1 79 ? 7.882 -8.663 -5.785 1.00 44.50 79 SER A N 1
ATOM 651 C CA . SER A 1 79 ? 8.843 -8.404 -6.826 1.00 44.50 79 SER A CA 1
ATOM 652 C C . SER A 1 79 ? 9.675 -9.670 -6.941 1.00 44.50 79 SER A C 1
ATOM 654 O O . SER A 1 79 ? 10.479 -9.962 -6.052 1.00 44.50 79 SER A O 1
ATOM 656 N N . ARG A 1 80 ? 9.512 -10.410 -8.042 1.00 40.56 80 ARG A N 1
ATOM 657 C CA . ARG A 1 80 ? 10.499 -11.409 -8.470 1.00 40.56 80 ARG A CA 1
ATOM 658 C C . ARG A 1 80 ? 11.890 -10.789 -8.361 1.00 40.56 80 ARG A C 1
ATOM 660 O O . ARG A 1 80 ? 12.113 -9.807 -9.046 1.00 40.56 80 ARG A O 1
ATOM 667 N N . PHE A 1 81 ? 12.739 -11.346 -7.492 1.00 35.75 81 PHE A N 1
ATOM 668 C CA . PHE A 1 81 ? 14.216 -11.372 -7.435 1.00 35.75 81 PHE A CA 1
ATOM 669 C C . PHE A 1 81 ? 15.095 -10.169 -7.880 1.00 35.75 81 PHE A C 1
ATOM 671 O O . PHE A 1 81 ? 16.282 -10.190 -7.578 1.00 35.75 81 PHE A O 1
ATOM 678 N N . GLU A 1 82 ? 14.586 -9.099 -8.492 1.00 33.88 82 GLU A N 1
ATOM 679 C CA . GLU A 1 82 ? 15.371 -8.000 -9.068 1.00 33.88 82 GLU A CA 1
ATOM 680 C C . GLU A 1 82 ? 15.204 -6.654 -8.334 1.00 33.88 82 GLU A C 1
ATOM 682 O O . GLU A 1 82 ? 16.103 -5.821 -8.412 1.00 33.88 82 GLU A O 1
ATOM 687 N N . ILE A 1 83 ? 14.156 -6.427 -7.523 1.00 39.78 83 ILE A N 1
ATOM 688 C CA . ILE A 1 83 ? 14.028 -5.160 -6.755 1.00 39.78 83 ILE A CA 1
ATOM 689 C C . ILE A 1 83 ? 14.834 -5.167 -5.444 1.00 39.78 83 ILE A C 1
ATOM 691 O O . ILE A 1 83 ? 15.057 -4.110 -4.863 1.00 39.78 83 ILE A O 1
ATOM 695 N N . ILE A 1 84 ? 15.413 -6.300 -5.021 1.00 37.56 84 ILE A N 1
ATOM 696 C CA . ILE A 1 84 ? 16.427 -6.283 -3.943 1.00 37.56 84 ILE A CA 1
ATOM 697 C C . ILE A 1 84 ? 17.614 -5.380 -4.337 1.00 37.56 84 ILE A C 1
ATOM 699 O O . ILE A 1 84 ? 18.184 -4.701 -3.488 1.00 37.56 84 ILE A O 1
ATOM 703 N N . VAL A 1 85 ? 17.912 -5.257 -5.636 1.00 33.31 85 VAL A N 1
ATOM 704 C CA . VAL A 1 85 ? 19.008 -4.416 -6.148 1.00 33.31 85 VAL A CA 1
ATOM 705 C C . VAL A 1 85 ? 18.666 -2.916 -6.111 1.00 33.31 85 VAL A C 1
ATOM 707 O O . VAL A 1 85 ? 19.558 -2.068 -6.029 1.00 33.31 85 VAL A O 1
ATOM 710 N N . GLN A 1 86 ? 17.380 -2.556 -6.077 1.00 40.16 86 GLN A N 1
ATOM 711 C CA . GLN A 1 86 ? 16.937 -1.159 -6.057 1.00 40.16 86 GLN A CA 1
ATOM 712 C C . GLN A 1 86 ? 16.553 -0.645 -4.663 1.00 40.16 86 GLN A C 1
ATOM 714 O O . GLN A 1 86 ? 16.243 0.531 -4.471 1.00 40.16 86 GLN A O 1
ATOM 719 N N . PHE A 1 87 ? 16.660 -1.514 -3.665 1.00 49.66 87 PHE A N 1
ATOM 720 C CA . PHE A 1 87 ? 16.496 -1.192 -2.256 1.00 49.66 87 PHE A CA 1
ATOM 721 C C . PHE A 1 87 ? 17.760 -0.617 -1.599 1.00 49.66 87 PHE A C 1
ATOM 723 O O . PHE A 1 87 ? 17.728 -0.194 -0.449 1.00 49.66 87 PHE A O 1
ATOM 730 N N . SER A 1 88 ? 18.828 -0.410 -2.374 1.00 43.59 88 SER A N 1
ATOM 731 C CA . SER A 1 88 ? 19.988 0.411 -1.990 1.00 43.59 88 SER A CA 1
ATOM 732 C C . SER A 1 88 ? 19.615 1.837 -1.525 1.00 43.59 88 SER A C 1
ATOM 734 O O . SER A 1 88 ? 20.381 2.465 -0.795 1.00 43.59 88 SER A O 1
ATOM 736 N N . PHE A 1 89 ? 18.429 2.342 -1.901 1.00 48.12 89 PHE A N 1
ATOM 737 C CA . PHE A 1 89 ? 17.901 3.655 -1.497 1.00 48.12 89 PHE A CA 1
ATOM 738 C C . PHE A 1 89 ? 17.068 3.641 -0.209 1.00 48.12 89 PHE A C 1
ATOM 740 O O . PHE A 1 89 ? 16.778 4.703 0.339 1.00 48.12 89 PHE A O 1
ATOM 747 N N . LEU A 1 90 ? 16.734 2.467 0.336 1.00 50.44 90 LEU A N 1
ATOM 748 C CA . LEU A 1 90 ? 16.014 2.370 1.609 1.00 50.44 90 LEU A CA 1
ATOM 749 C C . LEU A 1 90 ? 16.841 2.800 2.823 1.00 50.44 90 LEU A C 1
ATOM 751 O O . LEU A 1 90 ? 16.283 3.058 3.889 1.00 50.44 90 LEU A O 1
ATOM 755 N N . LYS A 1 91 ? 18.158 2.974 2.651 1.00 51.88 91 LYS A N 1
ATOM 756 C CA . LYS A 1 91 ? 19.010 3.669 3.627 1.00 51.88 91 LYS A CA 1
ATOM 757 C C . LYS A 1 91 ? 18.507 5.084 3.950 1.00 51.88 91 LYS A C 1
ATOM 759 O O . LYS A 1 91 ? 18.917 5.635 4.965 1.00 51.88 91 LYS A O 1
ATOM 764 N N . LEU A 1 92 ? 17.630 5.648 3.115 1.00 54.78 92 LEU A N 1
ATOM 765 C CA . LEU A 1 92 ? 17.118 7.009 3.230 1.00 54.78 92 LEU A CA 1
ATOM 766 C C . LEU A 1 92 ? 15.671 7.106 3.726 1.00 54.78 92 LEU A C 1
ATOM 768 O O . LEU A 1 92 ? 15.190 8.229 3.870 1.00 54.78 92 LEU A O 1
ATOM 772 N N . VAL A 1 93 ? 14.953 5.997 3.950 1.00 62.25 93 VAL A N 1
ATOM 773 C CA . VAL A 1 93 ? 13.585 6.089 4.489 1.00 62.25 93 VAL A CA 1
ATOM 774 C C . VAL A 1 93 ? 13.652 6.646 5.899 1.00 62.25 93 VAL A C 1
ATOM 776 O O . VAL A 1 93 ? 14.311 6.080 6.769 1.00 62.25 93 VAL A O 1
ATOM 779 N N . ASP A 1 94 ? 13.011 7.787 6.086 1.00 69.31 94 ASP A N 1
ATOM 780 C CA . ASP A 1 94 ? 13.004 8.569 7.315 1.00 69.31 94 ASP A CA 1
ATOM 781 C C . ASP A 1 94 ? 12.037 7.887 8.296 1.00 69.31 94 ASP A C 1
ATOM 783 O O . ASP A 1 94 ? 10.919 7.559 7.888 1.00 69.31 94 ASP A O 1
ATOM 787 N N . PRO A 1 95 ? 12.466 7.560 9.534 1.00 67.44 95 PRO A N 1
ATOM 788 C CA . PRO A 1 95 ? 11.648 6.744 10.417 1.00 67.44 95 PRO A CA 1
ATOM 789 C C . PRO A 1 95 ? 10.418 7.504 10.911 1.00 67.44 95 PRO A C 1
ATOM 791 O O . PRO A 1 95 ? 9.491 6.838 11.333 1.00 67.44 95 PRO A O 1
ATOM 794 N N . HIS A 1 96 ? 10.388 8.838 10.781 1.00 74.56 96 HIS A N 1
ATOM 795 C CA . HIS A 1 96 ? 9.266 9.702 11.157 1.00 74.56 96 HIS A CA 1
ATOM 796 C C . HIS A 1 96 ? 8.507 10.241 9.936 1.00 74.56 96 HIS A C 1
ATOM 798 O O . HIS A 1 96 ? 7.537 10.980 10.068 1.00 74.56 96 HIS A O 1
ATOM 804 N N . CYS A 1 97 ? 8.934 9.901 8.715 1.00 84.19 97 CYS A N 1
ATOM 805 C CA . CYS A 1 97 ? 8.206 10.257 7.500 1.00 84.19 97 CYS A CA 1
ATOM 806 C C . CYS A 1 97 ? 7.389 9.054 7.036 1.00 84.19 97 CYS A C 1
ATOM 808 O O . CYS A 1 97 ? 7.665 8.441 6.000 1.00 84.19 97 CYS A O 1
ATOM 810 N N . HIS A 1 98 ? 6.383 8.697 7.824 1.00 90.31 98 HIS A N 1
ATOM 811 C CA . HIS A 1 98 ? 5.417 7.674 7.456 1.00 90.31 98 HIS A CA 1
ATOM 812 C C . HIS A 1 98 ? 3.992 8.225 7.473 1.00 90.31 98 HIS A C 1
ATOM 814 O O . HIS A 1 98 ? 3.743 9.364 7.853 1.00 90.31 98 HIS A O 1
ATO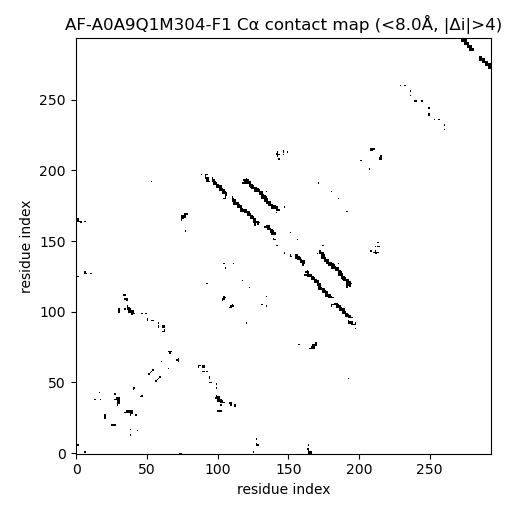M 820 N N . HIS A 1 99 ? 3.075 7.452 6.904 1.00 94.69 99 HIS A N 1
ATOM 821 C CA . HIS A 1 99 ? 1.639 7.677 7.019 1.00 94.69 99 HIS A CA 1
ATOM 822 C C . HIS A 1 99 ? 0.995 6.317 7.239 1.00 94.69 99 HIS A C 1
ATOM 824 O O . HIS A 1 99 ? 0.913 5.509 6.305 1.00 94.69 99 HIS A O 1
ATOM 830 N N . GLY A 1 100 ? 0.649 6.034 8.493 1.00 96.50 100 GLY A N 1
ATOM 831 C CA . GLY A 1 100 ? 0.066 4.768 8.913 1.00 96.50 100 GLY A CA 1
ATOM 832 C C . GLY A 1 100 ? -1.445 4.861 9.056 1.00 96.50 100 GLY A C 1
ATOM 833 O O . GLY A 1 100 ? -1.973 5.726 9.752 1.00 96.50 100 GLY A O 1
ATOM 834 N N . PHE A 1 101 ? -2.160 3.953 8.404 1.00 97.69 101 PHE A N 1
ATOM 835 C CA . PHE A 1 101 ? -3.616 3.968 8.395 1.00 97.69 101 PHE A CA 1
ATOM 836 C C . PHE A 1 101 ? -4.198 2.571 8.221 1.00 97.69 101 PHE A C 1
ATOM 838 O O . PHE A 1 101 ? -3.562 1.663 7.686 1.00 97.69 101 PHE A O 1
ATOM 845 N N . VAL A 1 102 ? -5.440 2.404 8.659 1.00 97.44 102 VAL A N 1
ATOM 846 C CA . VAL A 1 102 ? -6.237 1.206 8.405 1.00 97.44 102 VAL A CA 1
ATOM 847 C C . VAL A 1 102 ? -7.295 1.521 7.361 1.00 97.44 102 VAL A C 1
ATOM 849 O O . VAL A 1 102 ? -7.874 2.603 7.362 1.00 97.44 102 VAL A O 1
ATOM 852 N N . VAL A 1 103 ? -7.535 0.567 6.467 1.00 96.75 103 VAL A N 1
ATOM 853 C CA . VAL A 1 103 ? -8.606 0.608 5.465 1.00 96.75 103 VAL A CA 1
ATOM 854 C C . VAL A 1 103 ? -9.552 -0.563 5.663 1.00 96.75 103 VAL A C 1
ATOM 856 O O . VAL A 1 103 ? -9.125 -1.671 6.002 1.00 96.75 103 VAL A O 1
ATOM 859 N N . GLU A 1 104 ? -10.829 -0.320 5.391 1.00 95.75 104 GLU A N 1
ATOM 860 C CA . GLU A 1 104 ? -11.887 -1.316 5.517 1.00 95.75 104 GLU A CA 1
ATOM 861 C C . GLU A 1 104 ? -12.586 -1.537 4.185 1.00 95.75 104 GLU A C 1
ATOM 863 O O . GLU A 1 104 ? -13.090 -0.598 3.567 1.00 95.75 104 GLU A O 1
ATOM 868 N N . TYR A 1 105 ? -12.662 -2.803 3.786 1.00 95.94 105 TYR A N 1
ATOM 869 C CA . TYR A 1 105 ? -13.407 -3.234 2.615 1.00 95.94 105 TYR A CA 1
ATOM 870 C C . TYR A 1 105 ? -14.504 -4.217 2.991 1.00 95.94 105 TYR A C 1
ATOM 872 O O . TYR A 1 105 ? -14.364 -4.947 3.971 1.00 95.94 105 TYR A O 1
ATOM 880 N N . GLY A 1 106 ? -15.570 -4.276 2.199 1.00 92.94 106 GLY A N 1
ATOM 881 C CA . GLY A 1 106 ? -16.666 -5.221 2.400 1.00 92.94 106 GLY A CA 1
ATOM 882 C C . GLY A 1 106 ? -18.045 -4.619 2.170 1.00 92.94 106 GLY A C 1
ATOM 883 O O . GLY A 1 106 ? -18.188 -3.533 1.607 1.00 92.94 106 GLY A O 1
ATOM 884 N N . VAL A 1 107 ? -19.071 -5.339 2.625 1.00 84.50 107 VAL A N 1
ATOM 885 C CA . VAL A 1 107 ? -20.466 -4.877 2.557 1.00 84.50 107 VAL A CA 1
ATOM 886 C C . VAL A 1 107 ? -20.619 -3.610 3.409 1.00 84.50 107 VAL A C 1
ATOM 888 O O . VAL A 1 107 ? -20.118 -3.555 4.533 1.00 84.50 107 VAL A O 1
ATOM 891 N N . ASP A 1 108 ? -21.259 -2.577 2.854 1.00 88.12 108 ASP A N 1
ATOM 892 C CA . ASP A 1 108 ? -21.413 -1.240 3.461 1.00 88.12 108 ASP A CA 1
ATOM 893 C C . ASP A 1 108 ? -20.090 -0.512 3.768 1.00 88.12 108 ASP A C 1
ATOM 895 O O . ASP A 1 108 ? -20.010 0.355 4.647 1.00 88.12 108 ASP A O 1
ATOM 899 N N . ARG A 1 109 ? -19.033 -0.884 3.046 1.00 92.25 109 ARG A N 1
ATOM 900 C CA . ARG A 1 109 ? -17.708 -0.257 3.057 1.00 92.25 109 ARG A CA 1
ATOM 901 C C . ARG A 1 109 ? -17.251 -0.016 1.618 1.00 92.25 109 ARG A C 1
ATOM 903 O O . ARG A 1 109 ? -18.055 -0.058 0.684 1.00 92.25 109 ARG A O 1
ATOM 910 N N . ASP A 1 110 ? -15.968 0.272 1.419 1.00 92.25 110 ASP A N 1
ATOM 911 C CA . ASP A 1 110 ? -15.405 0.260 0.072 1.00 92.25 110 ASP A CA 1
ATOM 912 C C . ASP A 1 110 ? -15.356 -1.186 -0.444 1.00 92.25 110 ASP A C 1
ATOM 914 O O . ASP A 1 110 ? -14.980 -2.110 0.273 1.00 92.25 110 ASP A O 1
ATOM 918 N N . VAL A 1 111 ? -15.787 -1.421 -1.681 1.00 92.88 111 VAL A N 1
ATOM 919 C CA . VAL A 1 1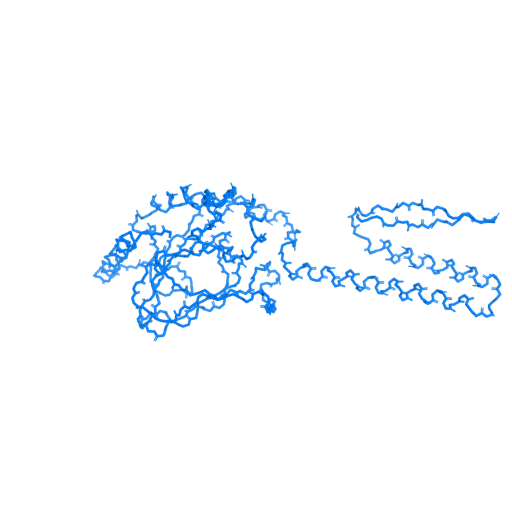11 ? -15.841 -2.787 -2.229 1.00 92.88 111 VAL A CA 1
ATOM 920 C C . VAL A 1 111 ? -14.529 -3.169 -2.899 1.00 92.88 111 VAL A C 1
ATOM 922 O O . VAL A 1 111 ? -14.080 -4.302 -2.756 1.00 92.88 111 VAL A O 1
ATOM 925 N N . ASP A 1 112 ? -13.883 -2.220 -3.568 1.00 94.19 112 ASP A N 1
ATOM 926 C CA . ASP A 1 112 ? -12.634 -2.375 -4.299 1.00 94.19 112 ASP A CA 1
ATOM 927 C C . ASP A 1 112 ? -11.771 -1.110 -4.171 1.00 94.19 112 ASP A C 1
ATOM 929 O O . ASP A 1 112 ? -12.135 -0.146 -3.493 1.00 94.19 112 ASP A O 1
ATOM 933 N N . LEU A 1 113 ? -10.593 -1.137 -4.793 1.00 94.25 113 LEU A N 1
ATOM 934 C CA . LEU A 1 113 ? -9.767 0.050 -4.968 1.00 94.25 113 LEU A CA 1
ATOM 935 C C . LEU A 1 113 ? -9.184 0.041 -6.376 1.00 94.25 113 LEU A C 1
ATOM 937 O O . LEU A 1 113 ? -8.469 -0.892 -6.756 1.00 94.25 113 LEU A O 1
ATOM 941 N N . GLY A 1 114 ? -9.493 1.087 -7.142 1.00 93.44 114 GLY A N 1
ATOM 942 C CA . GLY A 1 114 ? -9.068 1.228 -8.532 1.00 93.44 114 GLY A CA 1
ATOM 943 C C . GLY A 1 114 ? -7.549 1.244 -8.718 1.00 93.44 114 GLY A C 1
ATOM 944 O O . GLY A 1 114 ? -6.771 1.269 -7.769 1.00 93.44 114 GLY A O 1
ATOM 945 N N . PHE A 1 115 ? -7.113 1.233 -9.973 1.00 94.75 115 PHE A N 1
ATOM 946 C CA . PHE A 1 115 ? -5.696 1.244 -10.332 1.00 94.75 115 PHE A CA 1
ATOM 947 C C . PHE A 1 115 ? -4.990 2.536 -9.892 1.00 94.75 115 PHE A C 1
ATOM 949 O O . PHE A 1 115 ? -5.404 3.627 -10.281 1.00 94.75 115 PHE A O 1
ATOM 956 N N . HIS A 1 116 ? -3.908 2.415 -9.124 1.00 95.56 116 HIS A N 1
ATOM 957 C CA . HIS A 1 116 ? -3.154 3.544 -8.583 1.00 95.56 116 HIS A CA 1
ATOM 958 C C . HIS A 1 116 ? -1.682 3.194 -8.299 1.00 95.56 116 HIS A C 1
ATOM 960 O O . HIS A 1 116 ? -1.197 2.087 -8.555 1.00 95.56 116 HIS A O 1
ATOM 966 N N . VAL A 1 117 ? -0.962 4.194 -7.797 1.00 94.81 117 VAL A N 1
ATOM 967 C CA . VAL A 1 117 ? 0.346 4.085 -7.144 1.00 94.81 117 VAL A CA 1
ATOM 968 C C . VAL A 1 117 ? 0.245 4.786 -5.795 1.00 94.81 117 VAL A C 1
ATOM 970 O O . VAL A 1 117 ? -0.576 5.692 -5.638 1.00 94.81 117 VAL A O 1
ATOM 973 N N . ASP A 1 118 ? 1.096 4.410 -4.853 1.00 94.62 118 ASP A N 1
ATOM 974 C CA . ASP A 1 118 ? 1.132 5.048 -3.544 1.00 94.62 118 ASP A CA 1
ATOM 975 C C . ASP A 1 118 ? 2.044 6.271 -3.542 1.00 94.62 118 ASP A C 1
ATOM 977 O O . ASP A 1 118 ? 3.074 6.321 -4.226 1.00 94.62 118 ASP A O 1
ATOM 981 N N . ASP A 1 119 ? 1.712 7.237 -2.687 1.00 92.69 119 ASP A N 1
ATOM 982 C CA . ASP A 1 119 ? 2.611 8.335 -2.337 1.00 92.69 119 ASP A CA 1
ATOM 983 C C . ASP A 1 119 ? 3.651 7.883 -1.296 1.00 92.69 119 ASP A C 1
ATOM 985 O O . ASP A 1 119 ? 3.776 8.432 -0.200 1.00 92.69 119 ASP A O 1
ATOM 989 N N . SER A 1 120 ? 4.422 6.862 -1.655 1.00 90.38 120 SER A N 1
ATOM 990 C CA . SER A 1 120 ? 5.467 6.280 -0.823 1.00 90.38 120 SER A CA 1
ATOM 991 C C . SER A 1 120 ? 6.670 5.868 -1.669 1.00 90.38 120 SER A C 1
ATOM 993 O O . SER A 1 120 ? 6.591 5.656 -2.886 1.00 90.38 120 SER A O 1
ATOM 995 N N . GLU A 1 121 ? 7.824 5.747 -1.025 1.00 85.94 121 GLU A N 1
ATOM 996 C CA . GLU A 1 121 ? 8.940 5.011 -1.606 1.00 85.94 121 GLU A CA 1
ATOM 997 C C . GLU A 1 121 ? 8.676 3.507 -1.451 1.00 85.94 121 GLU A C 1
ATOM 999 O O . GLU A 1 121 ? 8.782 2.747 -2.422 1.00 85.94 121 GLU A O 1
ATOM 1004 N N . VAL A 1 122 ? 8.231 3.105 -0.258 1.00 86.25 122 VAL A N 1
ATOM 1005 C CA . VAL A 1 122 ? 7.853 1.735 0.090 1.00 86.25 122 VAL A CA 1
ATOM 1006 C C . VAL A 1 122 ? 6.509 1.730 0.803 1.00 86.25 122 VAL A C 1
ATOM 1008 O O . VAL A 1 122 ? 6.258 2.563 1.667 1.00 86.25 122 VAL A O 1
ATOM 1011 N N . THR A 1 123 ? 5.665 0.766 0.459 1.00 91.44 123 THR A N 1
ATOM 1012 C CA . THR A 1 123 ? 4.398 0.507 1.137 1.00 91.44 123 THR A CA 1
ATOM 1013 C C . THR A 1 123 ? 4.450 -0.858 1.795 1.00 91.44 123 THR A C 1
ATOM 1015 O O . THR A 1 123 ? 4.723 -1.869 1.140 1.00 91.44 123 THR A O 1
ATOM 1018 N N . LEU A 1 124 ? 4.158 -0.879 3.093 1.00 92.69 124 LEU A N 1
ATOM 1019 C CA . LEU A 1 124 ? 3.775 -2.083 3.815 1.00 92.69 124 LEU A CA 1
ATOM 1020 C C . LEU A 1 124 ? 2.250 -2.194 3.796 1.00 92.69 124 LEU A C 1
ATOM 1022 O O . LEU A 1 124 ? 1.561 -1.243 4.146 1.00 92.69 124 LEU A O 1
ATOM 1026 N N . ASN A 1 125 ? 1.734 -3.365 3.441 1.00 94.81 125 ASN A N 1
ATOM 1027 C CA . ASN A 1 125 ? 0.315 -3.689 3.493 1.00 94.81 125 ASN A CA 1
ATOM 1028 C C . ASN A 1 125 ? 0.130 -5.012 4.244 1.00 94.81 125 ASN A C 1
ATOM 1030 O O . ASN A 1 125 ? 0.578 -6.062 3.780 1.00 94.81 125 ASN A O 1
ATOM 1034 N N . VAL A 1 126 ? -0.508 -4.973 5.411 1.00 94.62 126 VAL A N 1
ATOM 1035 C CA . VAL A 1 126 ? -0.733 -6.142 6.265 1.00 94.62 126 VAL A CA 1
ATOM 1036 C C . VAL A 1 126 ? -2.221 -6.416 6.384 1.00 94.62 126 VAL A C 1
ATOM 1038 O O . VAL A 1 126 ? -2.982 -5.561 6.824 1.00 94.62 126 VAL A O 1
ATOM 1041 N N . CYS A 1 127 ? -2.641 -7.634 6.052 1.00 95.62 127 CYS A N 1
ATOM 1042 C CA . CYS A 1 127 ? -4.012 -8.063 6.310 1.00 95.62 127 CYS A CA 1
ATOM 1043 C C . CYS A 1 127 ? -4.184 -8.289 7.816 1.00 95.62 127 CYS A C 1
ATOM 1045 O O . CYS A 1 127 ? -3.577 -9.207 8.368 1.00 95.62 127 CYS A O 1
ATOM 1047 N N . LEU A 1 128 ? -5.012 -7.488 8.485 1.00 95.75 128 LEU A N 1
ATOM 1048 C CA . LEU A 1 128 ? -5.312 -7.660 9.910 1.00 95.75 128 LEU A CA 1
ATOM 1049 C C . LEU A 1 128 ? -6.333 -8.781 10.144 1.00 95.75 128 LEU A C 1
ATOM 1051 O O . LEU A 1 128 ? -6.341 -9.388 11.209 1.00 95.75 128 LEU A O 1
ATOM 1055 N N . GLY A 1 129 ? -7.131 -9.126 9.131 1.00 86.44 129 GLY A N 1
ATOM 1056 C CA . GLY A 1 129 ? -8.036 -10.274 9.163 1.00 86.44 129 GLY A CA 1
ATOM 1057 C C . GLY A 1 129 ? -9.493 -9.867 8.992 1.00 86.44 129 GLY A C 1
ATOM 1058 O O . GLY A 1 129 ? -9.780 -9.045 8.123 1.00 86.44 129 GLY A O 1
ATOM 1059 N N . LYS A 1 130 ? -10.361 -10.461 9.831 1.00 81.19 130 LYS A N 1
ATOM 1060 C CA . LYS A 1 130 ? -11.815 -10.687 9.658 1.00 81.19 130 LYS A CA 1
ATOM 1061 C C . LYS A 1 130 ? -12.135 -11.810 8.656 1.00 81.19 130 LYS A C 1
ATOM 1063 O O . LYS A 1 130 ? -11.245 -12.367 8.016 1.00 81.19 130 LYS A O 1
ATOM 1068 N N . GLN A 1 131 ? -13.405 -12.213 8.604 1.00 90.38 131 GLN A N 1
ATOM 1069 C CA . GLN A 1 131 ? -13.903 -13.201 7.645 1.00 90.38 131 GLN A CA 1
ATOM 1070 C C . GLN A 1 131 ? -14.267 -12.479 6.346 1.00 90.38 131 GLN A C 1
ATOM 1072 O O . GLN A 1 131 ? -15.111 -11.584 6.378 1.00 90.38 131 GLN A O 1
ATOM 1077 N N . PHE A 1 132 ? -13.639 -12.850 5.227 1.00 94.38 132 PHE A N 1
ATOM 1078 C CA . PHE A 1 132 ? -13.922 -12.274 3.911 1.00 94.38 132 PHE A CA 1
ATOM 1079 C C . PHE A 1 132 ? -13.603 -13.239 2.764 1.00 94.38 132 PHE A C 1
ATOM 1081 O O . PHE A 1 132 ? -12.933 -14.257 2.948 1.00 94.38 132 PHE A O 1
ATOM 1088 N N . SER A 1 133 ? -14.073 -12.911 1.562 1.00 94.62 133 SER A N 1
ATOM 1089 C CA . SER A 1 133 ? -13.668 -13.551 0.302 1.00 94.62 133 SER A CA 1
ATOM 1090 C C . SER A 1 133 ? -13.457 -12.511 -0.799 1.00 94.62 133 SER A C 1
ATOM 1092 O O . SER A 1 133 ? -14.065 -11.439 -0.788 1.00 94.62 133 SER A O 1
ATOM 1094 N N . GLY A 1 134 ? -12.600 -12.828 -1.769 1.00 94.44 134 GLY A N 1
ATOM 1095 C CA . GLY A 1 134 ? -12.135 -11.866 -2.770 1.00 94.44 134 GLY A CA 1
ATOM 1096 C C . GLY A 1 134 ? -11.172 -10.839 -2.173 1.00 94.44 134 GLY A C 1
ATOM 1097 O O . GLY A 1 134 ? -10.503 -11.092 -1.167 1.00 94.44 134 GLY A O 1
ATOM 1098 N N . GLY A 1 135 ? -11.112 -9.655 -2.779 1.00 93.94 135 GLY A N 1
ATOM 1099 C CA . GLY A 1 135 ? -10.213 -8.601 -2.322 1.00 93.94 135 GLY A CA 1
ATOM 1100 C C . GLY A 1 135 ? -8.745 -8.912 -2.614 1.00 93.94 135 GLY A C 1
ATOM 1101 O O . GLY A 1 135 ? -7.875 -8.572 -1.820 1.00 93.94 135 GLY A O 1
ATOM 1102 N N . GLU A 1 136 ? -8.421 -9.593 -3.706 1.00 94.81 136 GLU A N 1
ATOM 1103 C CA . GLU A 1 136 ? -7.027 -9.800 -4.094 1.00 94.81 136 GLU A CA 1
ATOM 1104 C C . GLU A 1 136 ? -6.370 -8.460 -4.443 1.00 94.81 136 GLU A C 1
ATOM 1106 O O . GLU A 1 136 ? -6.967 -7.609 -5.110 1.00 94.81 136 GLU A O 1
ATOM 1111 N N . LEU A 1 137 ? -5.118 -8.275 -4.028 1.00 94.94 137 LEU A N 1
ATOM 1112 C CA . LEU A 1 137 ? -4.295 -7.194 -4.560 1.00 94.94 137 LEU A CA 1
ATOM 1113 C C . LEU A 1 137 ? -3.796 -7.594 -5.935 1.00 94.94 137 LEU A C 1
ATOM 1115 O O . LEU A 1 137 ? -3.270 -8.688 -6.107 1.00 94.94 137 LEU A O 1
ATOM 1119 N N . PHE A 1 138 ? -3.913 -6.701 -6.903 1.00 94.81 138 PHE A N 1
ATOM 1120 C CA . PHE A 1 138 ? -3.396 -6.937 -8.240 1.00 94.81 138 PHE A CA 1
ATOM 1121 C C . PHE A 1 138 ? -2.297 -5.931 -8.553 1.00 94.81 138 PHE A C 1
ATOM 1123 O O . PHE A 1 138 ? -2.450 -4.741 -8.311 1.00 94.81 138 PHE A O 1
ATOM 1130 N N . PHE A 1 139 ? -1.193 -6.411 -9.109 1.00 93.62 139 PHE A N 1
ATOM 1131 C CA . PHE A 1 139 ? 0.026 -5.667 -9.396 1.00 93.62 139 PHE A CA 1
ATOM 1132 C C . PHE A 1 139 ? 0.355 -5.743 -10.884 1.00 93.62 139 PHE A C 1
ATOM 1134 O O . PHE A 1 139 ? 0.140 -6.770 -11.531 1.00 93.62 139 PHE A O 1
ATOM 1141 N N . ARG A 1 140 ? 0.829 -4.632 -11.447 1.00 93.25 140 ARG A N 1
ATOM 1142 C CA . ARG A 1 140 ? 1.007 -4.441 -12.895 1.00 93.25 140 ARG A CA 1
ATOM 1143 C C . ARG A 1 140 ? 2.367 -3.823 -13.227 1.00 93.25 140 ARG A C 1
ATOM 1145 O O . ARG A 1 140 ? 2.492 -3.022 -14.157 1.00 93.25 140 ARG A O 1
ATOM 1152 N N . GLY A 1 141 ? 3.384 -4.159 -12.440 1.00 86.44 141 GLY A N 1
ATOM 1153 C CA . GLY A 1 141 ? 4.752 -3.682 -12.607 1.00 86.44 141 GLY A CA 1
ATOM 1154 C C . GLY A 1 141 ? 4.974 -2.238 -12.153 1.00 86.44 141 GLY A C 1
ATOM 1155 O O . GLY A 1 141 ? 4.047 -1.444 -11.967 1.00 86.44 141 GLY A O 1
ATOM 1156 N N . VAL A 1 142 ? 6.245 -1.890 -11.972 1.00 85.50 142 VAL A N 1
ATOM 1157 C CA . VAL A 1 142 ? 6.683 -0.561 -11.524 1.00 85.50 142 VAL A CA 1
ATOM 1158 C C . VAL A 1 142 ? 6.959 0.326 -12.741 1.00 85.50 142 VAL A C 1
ATOM 1160 O O . VAL A 1 142 ? 7.482 -0.140 -13.759 1.00 85.50 142 VAL A O 1
ATOM 1163 N N . ARG A 1 143 ? 6.599 1.613 -12.663 1.00 86.75 143 ARG A N 1
ATOM 1164 C CA . ARG A 1 143 ? 6.825 2.592 -13.739 1.00 86.75 143 ARG A CA 1
ATOM 1165 C C . ARG A 1 143 ? 7.251 3.953 -13.217 1.00 86.75 143 ARG A C 1
ATOM 1167 O O . ARG A 1 143 ? 6.814 4.382 -12.152 1.00 86.75 143 ARG A O 1
ATOM 1174 N N . CYS A 1 144 ? 8.064 4.652 -14.009 1.00 85.56 144 CYS A N 1
ATOM 1175 C CA . CYS A 1 144 ? 8.344 6.065 -13.772 1.00 85.56 144 CYS A CA 1
ATOM 1176 C C . CYS A 1 144 ? 7.095 6.921 -14.046 1.00 85.56 144 CYS A C 1
ATOM 1178 O O . CYS A 1 144 ? 6.133 6.461 -14.659 1.00 85.56 144 CYS A O 1
ATOM 1180 N N . GLU A 1 145 ? 7.129 8.192 -13.646 1.00 86.69 145 GLU A N 1
ATOM 1181 C CA . GLU A 1 145 ? 6.010 9.133 -13.831 1.00 86.69 145 GLU A CA 1
ATOM 1182 C C . GLU A 1 145 ? 5.562 9.261 -15.289 1.00 86.69 145 GLU A C 1
ATOM 1184 O O . GLU A 1 145 ? 4.368 9.300 -15.560 1.00 86.69 145 GLU A O 1
ATOM 1189 N N . LYS A 1 146 ? 6.508 9.252 -16.236 1.00 88.75 146 LYS A N 1
ATOM 1190 C CA . LYS A 1 146 ? 6.199 9.353 -17.671 1.00 88.75 146 LYS A CA 1
ATOM 1191 C C . LYS A 1 146 ? 5.459 8.127 -18.207 1.00 88.75 146 LYS A C 1
ATOM 1193 O O . LYS A 1 146 ? 4.709 8.240 -19.168 1.00 88.75 146 LYS A O 1
ATOM 1198 N N . HIS A 1 147 ? 5.675 6.961 -17.601 1.00 90.56 147 HIS A N 1
ATOM 1199 C CA . HIS A 1 147 ? 5.186 5.674 -18.100 1.00 90.56 147 HIS A CA 1
ATOM 1200 C C . HIS A 1 147 ? 4.184 5.003 -17.162 1.00 90.56 147 HIS A C 1
ATOM 1202 O O . HIS A 1 147 ? 3.862 3.835 -17.360 1.00 90.56 147 HIS A O 1
ATOM 1208 N N . VAL A 1 148 ? 3.667 5.709 -16.153 1.00 92.06 148 VAL A N 1
ATOM 1209 C CA . VAL A 1 148 ? 2.719 5.141 -15.179 1.00 92.06 148 VAL A CA 1
ATOM 1210 C C . VAL A 1 148 ? 1.460 4.583 -15.855 1.00 92.06 148 VAL A C 1
ATOM 1212 O O . VAL A 1 148 ? 0.985 3.512 -15.487 1.00 92.06 148 VAL A O 1
ATOM 1215 N N . ASN A 1 149 ? 1.008 5.225 -16.934 1.00 93.06 149 ASN A N 1
ATOM 1216 C CA . ASN A 1 149 ? -0.166 4.816 -17.711 1.00 93.06 149 ASN A CA 1
ATOM 1217 C C . ASN A 1 149 ? 0.168 3.917 -18.915 1.00 93.06 149 ASN A C 1
ATOM 1219 O O . ASN A 1 149 ? -0.701 3.652 -19.741 1.00 93.06 149 ASN A O 1
ATOM 1223 N N . ALA A 1 150 ? 1.418 3.460 -19.057 1.00 92.31 150 ALA A N 1
ATOM 1224 C CA . ALA A 1 150 ? 1.791 2.552 -20.140 1.00 92.31 150 ALA A CA 1
ATOM 1225 C C . ALA A 1 150 ? 1.047 1.211 -20.020 1.00 92.31 150 ALA A C 1
ATOM 1227 O O . ALA A 1 150 ? 0.655 0.799 -18.928 1.00 92.31 150 ALA A O 1
ATOM 1228 N N . GLN A 1 151 ? 0.889 0.485 -21.124 1.00 93.19 151 GLN A N 1
ATOM 1229 C CA . GLN A 1 151 ? 0.255 -0.834 -21.085 1.00 93.19 151 GLN A CA 1
ATOM 1230 C C . GLN A 1 151 ? 1.021 -1.806 -20.175 1.00 93.19 151 GLN A C 1
ATOM 1232 O O . GLN A 1 151 ? 2.254 -1.777 -20.092 1.00 93.19 151 GLN A O 1
ATOM 1237 N N . THR A 1 152 ? 0.279 -2.662 -19.475 1.00 91.31 152 THR A N 1
ATOM 1238 C CA . THR A 1 152 ? 0.851 -3.758 -18.688 1.00 91.31 152 THR A CA 1
ATOM 1239 C C . THR A 1 152 ? 1.251 -4.906 -19.602 1.00 91.31 152 THR A C 1
ATOM 1241 O O . THR A 1 152 ? 0.470 -5.304 -20.463 1.00 91.31 152 THR A O 1
ATOM 1244 N N . GLN A 1 153 ? 2.448 -5.447 -19.391 1.00 86.25 153 GLN A N 1
ATOM 1245 C CA . GLN A 1 153 ? 2.898 -6.658 -20.074 1.00 86.25 153 GLN A CA 1
ATOM 1246 C C . GLN A 1 153 ? 2.496 -7.918 -19.289 1.00 86.25 153 GLN A C 1
ATOM 1248 O O . GLN A 1 153 ? 2.392 -7.852 -18.061 1.00 86.25 153 GLN A O 1
ATOM 1253 N N . PRO A 1 154 ? 2.286 -9.072 -19.949 1.00 88.94 154 PRO A N 1
ATOM 1254 C CA . PRO A 1 154 ? 1.883 -10.310 -19.277 1.00 88.94 154 PRO A CA 1
ATOM 1255 C C . PRO A 1 154 ? 2.803 -10.718 -18.118 1.00 88.94 154 PRO A C 1
ATOM 1257 O O . PRO A 1 154 ? 2.330 -11.198 -17.092 1.00 88.94 154 PRO A O 1
ATOM 1260 N N . GLU A 1 155 ? 4.108 -10.466 -18.238 1.00 83.75 155 GLU A N 1
ATOM 1261 C CA . GLU A 1 155 ? 5.121 -10.823 -17.236 1.00 83.75 155 GLU A CA 1
ATOM 1262 C C . GLU A 1 155 ? 5.059 -9.947 -15.974 1.00 83.75 155 GLU A C 1
ATOM 1264 O O . GLU A 1 155 ? 5.678 -10.266 -14.959 1.00 83.75 155 GLU A O 1
ATOM 1269 N N . GLU A 1 156 ? 4.326 -8.836 -16.036 1.00 84.50 156 GLU A N 1
ATOM 1270 C CA . GLU A 1 156 ? 4.172 -7.864 -14.952 1.00 84.50 156 GLU A CA 1
ATOM 1271 C C . GLU A 1 156 ? 2.890 -8.087 -14.145 1.00 84.50 156 GLU A C 1
ATOM 1273 O O . GLU A 1 156 ? 2.656 -7.384 -13.160 1.00 84.50 156 GLU A O 1
ATOM 1278 N N . ILE A 1 157 ? 2.044 -9.025 -14.579 1.00 87.44 157 ILE A N 1
ATOM 1279 C CA . ILE A 1 157 ? 0.782 -9.358 -13.928 1.00 87.44 157 ILE A CA 1
ATOM 1280 C C . ILE A 1 157 ? 1.078 -10.267 -12.742 1.00 87.44 157 ILE A C 1
ATOM 1282 O O . ILE A 1 157 ? 1.532 -11.400 -12.892 1.00 87.44 157 ILE A O 1
ATOM 1286 N N . PHE A 1 158 ? 0.778 -9.769 -11.550 1.00 87.94 158 PHE A N 1
ATOM 1287 C CA . PHE A 1 158 ? 0.856 -10.551 -10.330 1.00 87.94 158 PHE A CA 1
ATOM 1288 C C . PHE A 1 158 ? -0.335 -10.233 -9.435 1.00 87.94 158 PHE A C 1
ATOM 1290 O O . PHE A 1 158 ? -0.584 -9.071 -9.133 1.00 87.94 158 PHE A O 1
ATOM 1297 N N . ASP A 1 159 ? -1.052 -11.257 -8.989 1.00 91.00 159 ASP A N 1
ATOM 1298 C CA . ASP A 1 159 ? -2.196 -11.109 -8.095 1.00 91.00 159 ASP A CA 1
ATOM 1299 C C . ASP A 1 159 ? -1.886 -11.825 -6.768 1.00 91.00 159 ASP A C 1
ATOM 1301 O O . ASP A 1 159 ? -1.296 -12.907 -6.749 1.00 91.00 159 ASP A O 1
ATOM 1305 N N . TYR A 1 160 ? -2.251 -11.201 -5.651 1.00 90.88 160 TYR A N 1
ATOM 1306 C CA . TYR A 1 160 ? -1.974 -11.664 -4.297 1.00 90.88 160 TYR A CA 1
ATOM 1307 C C . TYR A 1 160 ? -3.264 -11.821 -3.499 1.00 90.88 160 TYR A C 1
ATOM 1309 O O . TYR A 1 160 ? -3.983 -10.850 -3.249 1.00 90.88 160 TYR A O 1
ATOM 1317 N N . SER A 1 161 ? -3.508 -13.042 -3.034 1.00 91.50 161 SER A N 1
ATOM 1318 C CA . SER A 1 161 ? -4.584 -13.347 -2.094 1.00 91.50 161 SER A CA 1
ATOM 1319 C C . SER A 1 161 ? -4.118 -13.100 -0.662 1.00 91.50 161 SER A C 1
ATOM 1321 O O . SER A 1 161 ? -3.107 -13.650 -0.214 1.00 91.50 161 SER A O 1
ATOM 1323 N N . HIS A 1 162 ? -4.862 -12.269 0.065 1.00 90.00 162 HIS A N 1
ATOM 1324 C CA . HIS A 1 162 ? -4.527 -11.931 1.441 1.00 90.00 162 HIS A CA 1
ATOM 1325 C C . HIS A 1 162 ? -4.638 -13.118 2.393 1.00 90.00 162 HIS A C 1
ATOM 1327 O O . HIS A 1 162 ? -5.486 -13.994 2.257 1.00 90.00 162 HIS A O 1
ATOM 1333 N N . VAL A 1 163 ? -3.784 -13.086 3.415 1.00 88.50 163 VAL A N 1
ATOM 1334 C CA . VAL A 1 163 ? -3.826 -13.989 4.563 1.00 88.50 163 VAL A CA 1
ATOM 1335 C C . VAL A 1 163 ? -3.623 -13.143 5.813 1.00 88.50 163 VAL A C 1
ATOM 1337 O O . VAL A 1 163 ? -2.684 -12.345 5.860 1.00 88.50 163 VAL A O 1
ATOM 1340 N N . ALA A 1 164 ? -4.475 -13.321 6.822 1.00 91.38 164 ALA A N 1
ATOM 1341 C CA . ALA A 1 164 ? -4.380 -12.580 8.078 1.00 91.38 164 ALA A CA 1
ATOM 1342 C C . ALA A 1 164 ? -2.979 -12.698 8.711 1.00 91.38 164 ALA A C 1
ATOM 1344 O O . ALA A 1 164 ? -2.337 -13.751 8.674 1.00 91.38 164 ALA A O 1
ATOM 1345 N N . GLY A 1 165 ? -2.471 -11.584 9.238 1.00 88.56 165 GLY A N 1
ATOM 1346 C CA . GLY A 1 165 ? -1.131 -11.452 9.811 1.00 88.56 165 GLY A CA 1
ATOM 1347 C C . GLY A 1 165 ? 0.018 -11.463 8.791 1.00 88.56 165 GLY A C 1
ATOM 1348 O O . GLY A 1 165 ? 1.182 -11.250 9.166 1.00 88.56 165 GLY A O 1
ATOM 1349 N N . ARG A 1 166 ? -0.245 -11.703 7.496 1.00 88.75 166 ARG A N 1
ATOM 1350 C CA . ARG A 1 166 ? 0.776 -11.615 6.441 1.00 88.75 166 ARG A CA 1
ATOM 1351 C C . ARG A 1 166 ? 0.857 -10.212 5.866 1.00 88.75 166 ARG A C 1
ATOM 1353 O O . ARG A 1 166 ? -0.145 -9.522 5.700 1.00 88.75 166 ARG A O 1
ATOM 1360 N N . ALA A 1 167 ? 2.091 -9.842 5.552 1.00 86.94 167 ALA A N 1
ATOM 1361 C CA . ALA A 1 167 ? 2.435 -8.570 4.962 1.00 86.94 167 ALA A CA 1
ATOM 1362 C C . ALA A 1 167 ? 2.866 -8.737 3.508 1.00 86.94 167 ALA A C 1
ATOM 1364 O O . ALA A 1 167 ? 3.517 -9.724 3.144 1.00 86.94 167 ALA A O 1
ATOM 1365 N N . VAL A 1 168 ? 2.538 -7.723 2.723 1.00 88.31 168 VAL A N 1
ATOM 1366 C CA . VAL A 1 168 ? 3.089 -7.438 1.409 1.00 88.31 168 VAL A CA 1
ATOM 1367 C C . VAL A 1 168 ? 3.907 -6.164 1.540 1.00 88.31 168 VAL A C 1
ATOM 1369 O O . VAL A 1 168 ? 3.398 -5.147 2.004 1.00 88.31 168 VAL A O 1
ATOM 1372 N N . LEU A 1 169 ? 5.169 -6.223 1.128 1.00 86.75 169 LEU A N 1
ATOM 1373 C CA . LEU A 1 169 ? 6.015 -5.043 0.992 1.00 86.75 169 LEU A CA 1
ATOM 1374 C C . LEU A 1 169 ? 6.258 -4.804 -0.495 1.00 86.75 169 LEU A C 1
ATOM 1376 O O . LEU A 1 169 ? 6.684 -5.718 -1.210 1.00 86.75 169 LEU A O 1
ATOM 1380 N N . HIS A 1 170 ? 5.983 -3.593 -0.966 1.00 84.75 170 HIS A N 1
ATOM 1381 C CA . HIS A 1 170 ? 6.188 -3.230 -2.364 1.00 84.75 170 HIS A CA 1
ATOM 1382 C C . HIS A 1 170 ? 6.663 -1.788 -2.520 1.00 84.75 170 HIS A C 1
ATOM 1384 O O . HIS A 1 170 ? 6.538 -0.958 -1.625 1.00 84.75 170 HIS A O 1
ATOM 1390 N N . HIS A 1 171 ? 7.224 -1.487 -3.689 1.00 85.00 171 HIS A N 1
ATOM 1391 C CA . HIS A 1 171 ? 7.551 -0.117 -4.060 1.00 85.00 171 HIS A CA 1
ATOM 1392 C C . HIS A 1 171 ? 6.251 0.691 -4.195 1.00 85.00 171 HIS A C 1
ATOM 1394 O O . HIS A 1 171 ? 5.312 0.218 -4.838 1.00 85.00 171 HIS A O 1
ATOM 1400 N N . GLY A 1 172 ? 6.201 1.920 -3.675 1.00 88.94 172 GLY A N 1
ATOM 1401 C CA . GLY A 1 172 ? 5.026 2.786 -3.852 1.00 88.94 172 GLY A CA 1
ATOM 1402 C C . GLY A 1 172 ? 4.697 3.097 -5.318 1.00 88.94 172 GLY A C 1
ATOM 1403 O O . GLY A 1 172 ? 3.541 3.242 -5.690 1.00 88.94 172 GLY A O 1
ATOM 1404 N N . ARG A 1 173 ? 5.696 3.069 -6.214 1.00 87.44 173 ARG A N 1
ATOM 1405 C CA . ARG A 1 173 ? 5.513 3.200 -7.673 1.00 87.44 173 ARG A CA 1
ATOM 1406 C C . ARG A 1 173 ? 5.051 1.918 -8.365 1.00 87.44 173 ARG A C 1
ATOM 1408 O O . ARG A 1 173 ? 4.900 1.910 -9.590 1.00 87.44 173 ARG A O 1
ATOM 1415 N N . HIS A 1 174 ? 4.873 0.829 -7.622 1.00 89.69 174 HIS A N 1
ATOM 1416 C CA . HIS A 1 174 ? 4.279 -0.379 -8.166 1.00 89.69 174 HIS A CA 1
ATOM 1417 C C . HIS A 1 174 ? 2.812 -0.088 -8.452 1.00 89.69 174 HIS A C 1
ATOM 1419 O O . HIS A 1 174 ? 2.046 0.252 -7.556 1.00 89.69 174 HIS A O 1
ATOM 1425 N N . ARG A 1 175 ? 2.429 -0.187 -9.719 1.00 94.12 175 ARG A N 1
ATOM 1426 C CA . ARG A 1 175 ? 1.057 0.066 -10.128 1.00 94.12 175 ARG A CA 1
ATOM 1427 C C . ARG A 1 175 ? 0.182 -1.087 -9.679 1.00 94.12 175 ARG A C 1
ATOM 1429 O O . ARG A 1 175 ? 0.485 -2.235 -10.017 1.00 94.12 175 ARG A O 1
ATOM 1436 N N . HIS A 1 176 ? -0.859 -0.794 -8.917 1.00 95.62 176 HIS A N 1
ATOM 1437 C CA . HIS A 1 176 ? -1.655 -1.825 -8.274 1.00 95.62 176 HIS A CA 1
ATOM 1438 C C . HIS A 1 176 ? -3.074 -1.353 -7.940 1.00 95.62 176 HIS A C 1
ATOM 1440 O O . HIS A 1 176 ? -3.442 -0.212 -8.204 1.00 95.62 176 HIS A O 1
ATOM 1446 N N . GLY A 1 177 ? -3.884 -2.257 -7.404 1.00 96.12 177 GLY A N 1
ATOM 1447 C CA . GLY A 1 177 ? -5.211 -1.976 -6.868 1.00 96.12 177 GLY A CA 1
ATOM 1448 C C . GLY A 1 177 ? -5.733 -3.166 -6.070 1.00 96.12 177 GLY A C 1
ATOM 1449 O O . GLY A 1 177 ? -5.038 -4.174 -5.914 1.00 96.12 177 GLY A O 1
ATOM 1450 N N . ALA A 1 178 ? -6.963 -3.061 -5.577 1.00 95.94 178 ALA A N 1
ATOM 1451 C CA . ALA A 1 178 ? -7.653 -4.151 -4.899 1.00 95.94 178 ALA A CA 1
ATOM 1452 C C . ALA A 1 178 ? -8.882 -4.567 -5.705 1.00 95.94 178 ALA A C 1
ATOM 1454 O O . ALA A 1 178 ? -9.673 -3.721 -6.115 1.00 95.94 178 ALA A O 1
ATOM 1455 N N . ARG A 1 179 ? -9.050 -5.873 -5.922 1.00 96.62 179 ARG A N 1
ATOM 1456 C CA . ARG A 1 179 ? -10.282 -6.438 -6.481 1.00 96.62 179 ARG A CA 1
ATOM 1457 C C . ARG A 1 179 ? -11.432 -6.307 -5.482 1.00 96.62 179 ARG A C 1
ATOM 1459 O O . ARG A 1 179 ? -11.218 -6.016 -4.305 1.00 96.62 179 ARG A O 1
ATOM 1466 N N . ALA A 1 180 ? -12.647 -6.560 -5.958 1.00 96.19 180 ALA A N 1
ATOM 1467 C CA . ALA A 1 180 ? -13.834 -6.521 -5.122 1.00 96.19 180 ALA A CA 1
ATOM 1468 C C . ALA A 1 180 ? -13.762 -7.550 -3.981 1.00 96.19 180 ALA A C 1
ATOM 1470 O O . ALA A 1 180 ? -13.496 -8.735 -4.206 1.00 96.19 180 ALA A O 1
ATOM 1471 N N . THR A 1 181 ? -14.034 -7.098 -2.760 1.00 96.31 181 THR A N 1
ATOM 1472 C CA . THR A 1 181 ? -14.359 -7.968 -1.626 1.00 96.31 181 THR A CA 1
ATOM 1473 C C . THR A 1 181 ? -15.792 -8.447 -1.824 1.00 96.31 181 THR A C 1
ATOM 1475 O O . THR A 1 181 ? -16.725 -7.648 -1.834 1.00 96.31 181 THR A O 1
ATOM 1478 N N . THR A 1 182 ? -15.964 -9.746 -2.052 1.00 95.19 182 THR A N 1
ATOM 1479 C CA . THR A 1 182 ? -17.245 -10.342 -2.471 1.00 95.19 182 THR A CA 1
ATOM 1480 C C . THR A 1 182 ? -18.095 -10.814 -1.298 1.00 95.19 182 THR A C 1
ATOM 1482 O O . THR A 1 182 ? -19.305 -10.971 -1.440 1.00 95.19 182 THR A O 1
ATOM 1485 N N . SER A 1 183 ? -17.486 -11.024 -0.130 1.00 95.06 183 SER A N 1
ATOM 1486 C CA . SER A 1 183 ? -18.191 -11.352 1.106 1.00 95.06 183 SER A CA 1
ATOM 1487 C C . SER A 1 183 ? -17.412 -10.871 2.326 1.00 95.06 183 SER A C 1
ATOM 1489 O O . SER A 1 183 ? -16.182 -10.773 2.289 1.00 95.06 183 SER A O 1
ATOM 1491 N N . GLY A 1 184 ? -18.141 -10.601 3.412 1.00 94.00 184 GLY A N 1
ATOM 1492 C CA . GLY A 1 184 ? -17.572 -10.221 4.701 1.00 94.00 184 GLY A CA 1
ATOM 1493 C C . GLY A 1 184 ? -16.857 -8.870 4.693 1.00 94.00 184 GLY A C 1
ATOM 1494 O O . GLY A 1 184 ? -17.197 -7.983 3.906 1.00 94.00 184 GLY A O 1
ATOM 1495 N N . HIS A 1 185 ? -15.875 -8.727 5.584 1.00 93.62 185 HIS A N 1
ATOM 1496 C CA . HIS A 1 185 ? -15.084 -7.506 5.741 1.00 93.62 185 HIS A CA 1
ATOM 1497 C C . HIS A 1 185 ? -13.602 -7.836 5.726 1.00 93.62 185 HIS A C 1
ATOM 1499 O O . HIS A 1 185 ? -13.168 -8.754 6.412 1.00 93.62 185 HIS A O 1
ATOM 1505 N N . ARG A 1 186 ? -12.822 -7.080 4.960 1.00 95.56 186 ARG A N 1
ATOM 1506 C CA . ARG A 1 186 ? -11.367 -7.193 4.891 1.00 95.56 186 ARG A CA 1
ATOM 1507 C C . ARG A 1 186 ? -10.763 -5.920 5.454 1.00 95.56 186 ARG A C 1
ATOM 1509 O O . ARG A 1 186 ? -11.033 -4.836 4.938 1.00 95.56 186 ARG A O 1
ATOM 1516 N N . ILE A 1 187 ? -9.925 -6.062 6.474 1.00 96.75 187 ILE A N 1
ATOM 1517 C CA . ILE A 1 187 ? -9.276 -4.926 7.126 1.00 96.75 187 ILE A CA 1
ATOM 1518 C C . ILE A 1 187 ? -7.768 -5.052 6.971 1.00 96.75 187 ILE A C 1
ATOM 1520 O O . ILE A 1 187 ? -7.178 -6.077 7.332 1.00 96.75 187 ILE A O 1
ATOM 1524 N N . ASN A 1 188 ? -7.145 -3.995 6.458 1.00 97.12 188 ASN A N 1
ATOM 1525 C CA . ASN A 1 188 ? -5.708 -3.961 6.234 1.00 97.12 188 ASN A CA 1
ATOM 1526 C C . ASN A 1 188 ? -5.081 -2.748 6.913 1.00 97.12 188 ASN A C 1
ATOM 1528 O O . ASN A 1 188 ? -5.610 -1.643 6.843 1.00 97.12 188 ASN A O 1
ATOM 1532 N N . LEU A 1 189 ? -3.914 -2.970 7.510 1.00 97.31 189 LEU A N 1
ATOM 1533 C CA . LEU A 1 189 ? -2.979 -1.935 7.922 1.00 97.31 189 LEU A CA 1
ATOM 1534 C C . LEU A 1 189 ? -2.100 -1.570 6.728 1.00 97.31 189 LEU A C 1
ATOM 1536 O O . LEU A 1 189 ? -1.477 -2.451 6.133 1.00 97.31 189 LEU A O 1
ATOM 1540 N N . LEU A 1 190 ? -2.007 -0.284 6.417 1.00 96.94 190 LEU A N 1
ATOM 1541 C CA . LEU A 1 190 ? -1.042 0.259 5.476 1.00 96.94 190 LEU A CA 1
ATOM 1542 C C . LEU A 1 190 ? -0.086 1.202 6.194 1.00 96.94 190 LEU A C 1
ATOM 1544 O O . LEU A 1 190 ? -0.475 1.952 7.086 1.00 96.94 190 LEU A O 1
ATOM 1548 N N . LEU A 1 191 ? 1.170 1.166 5.765 1.00 95.25 191 LEU A N 1
ATOM 1549 C CA . LEU A 1 191 ? 2.187 2.119 6.176 1.00 95.25 191 LEU A CA 1
ATOM 1550 C C . LEU A 1 191 ? 2.921 2.603 4.933 1.00 95.25 191 LEU A C 1
ATOM 1552 O O . LEU A 1 191 ? 3.643 1.841 4.282 1.00 95.25 191 LEU A O 1
ATOM 1556 N N . TRP A 1 192 ? 2.698 3.867 4.584 1.00 94.62 192 TRP A N 1
ATOM 1557 C CA . TRP A 1 192 ? 3.417 4.533 3.507 1.00 94.62 192 TRP A CA 1
ATOM 1558 C C . TRP A 1 192 ? 4.712 5.107 4.049 1.00 94.62 192 TRP A C 1
ATOM 1560 O O . TRP A 1 192 ? 4.710 6.089 4.781 1.00 94.62 192 TRP A O 1
ATOM 1570 N N . CYS A 1 193 ? 5.824 4.497 3.669 1.00 90.38 193 CYS A N 1
ATOM 1571 C CA . CYS A 1 193 ? 7.149 4.871 4.121 1.00 90.38 193 CYS A CA 1
ATOM 1572 C C . CYS A 1 193 ? 7.774 5.845 3.123 1.00 90.38 193 CYS A C 1
ATOM 1574 O O . CYS A 1 193 ? 7.931 5.515 1.937 1.00 90.38 193 CYS A O 1
ATOM 1576 N N . ARG A 1 194 ? 8.149 7.036 3.596 1.00 87.88 194 ARG A N 1
ATOM 1577 C CA . ARG A 1 194 ? 8.687 8.098 2.751 1.00 87.88 194 ARG A CA 1
ATOM 1578 C C . ARG A 1 194 ? 10.137 8.441 3.080 1.00 87.88 194 ARG A C 1
ATOM 1580 O O . ARG A 1 194 ? 10.649 8.201 4.170 1.00 87.88 194 ARG A O 1
ATOM 1587 N N . SER A 1 195 ? 10.820 9.018 2.100 1.00 83.12 195 SER A N 1
ATOM 1588 C CA . SER A 1 195 ? 12.182 9.525 2.242 1.00 83.12 195 SER A CA 1
ATOM 1589 C C . SER A 1 195 ? 12.289 10.946 1.704 1.00 83.12 195 SER A C 1
ATOM 1591 O O . SER A 1 195 ? 12.312 11.176 0.493 1.00 83.12 195 SER A O 1
ATOM 1593 N N . SER A 1 196 ? 12.411 11.911 2.615 1.00 81.06 196 SER A N 1
ATOM 1594 C CA . SER A 1 196 ? 12.658 13.320 2.289 1.00 81.06 196 SER A CA 1
ATOM 1595 C C . SER A 1 196 ? 13.927 13.487 1.440 1.00 81.06 196 SER A C 1
ATOM 1597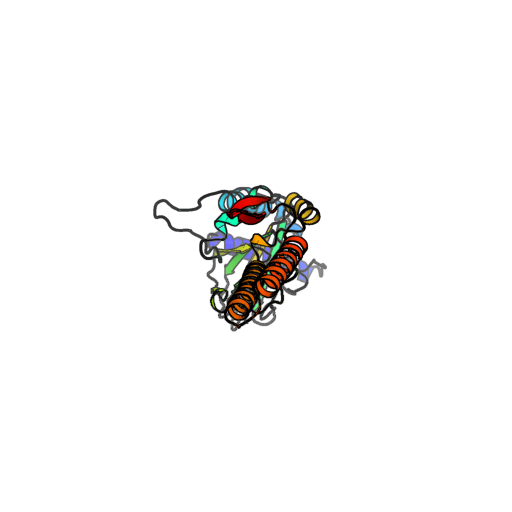 O O . SER A 1 196 ? 13.901 14.146 0.398 1.00 81.06 196 SER A O 1
ATOM 1599 N N . VAL A 1 197 ? 15.009 12.802 1.821 1.00 77.19 197 VAL A N 1
ATOM 1600 C CA . VAL A 1 197 ? 16.292 12.820 1.104 1.00 77.19 197 VAL A CA 1
ATOM 1601 C C . VAL A 1 197 ? 16.147 12.266 -0.312 1.00 77.19 197 VAL A C 1
ATOM 1603 O O . VAL A 1 197 ? 16.595 12.898 -1.267 1.00 77.19 197 VAL A O 1
ATOM 1606 N N . PHE A 1 198 ? 15.496 11.113 -0.483 1.00 74.81 198 PHE A N 1
ATOM 1607 C CA . PHE A 1 198 ? 15.298 10.525 -1.808 1.00 74.81 198 PHE A CA 1
ATOM 1608 C C . PHE A 1 198 ? 14.442 11.421 -2.707 1.00 74.81 198 PHE A C 1
ATOM 1610 O O . PHE A 1 198 ? 14.773 11.630 -3.876 1.00 74.81 198 PHE A O 1
ATOM 1617 N N . ARG A 1 199 ? 13.361 11.989 -2.162 1.00 80.94 199 ARG A N 1
ATOM 1618 C CA . ARG A 1 199 ? 12.483 12.911 -2.892 1.00 80.94 199 ARG A CA 1
ATOM 1619 C C . ARG A 1 199 ? 13.233 14.163 -3.340 1.00 80.94 199 ARG A C 1
ATOM 1621 O O . ARG A 1 199 ? 13.037 14.607 -4.469 1.00 80.94 199 ARG A O 1
ATOM 1628 N N . GLU A 1 200 ? 14.127 14.695 -2.511 1.00 81.12 200 GLU A N 1
ATOM 1629 C CA . GLU A 1 200 ? 14.975 15.834 -2.872 1.00 81.12 200 GLU A CA 1
ATOM 1630 C C . GLU A 1 200 ? 16.027 15.466 -3.933 1.00 81.12 200 GLU A C 1
ATOM 1632 O O . GLU A 1 200 ? 16.186 16.185 -4.922 1.00 81.12 200 GLU A O 1
ATOM 1637 N N . LEU A 1 201 ? 16.683 14.306 -3.807 1.00 73.19 201 LEU A N 1
ATOM 1638 C CA . LEU A 1 201 ? 17.623 13.798 -4.816 1.00 73.19 201 LEU A CA 1
ATOM 1639 C C . LEU A 1 201 ? 16.946 13.608 -6.181 1.00 73.19 201 LEU A C 1
ATOM 1641 O O . LEU A 1 201 ? 17.499 14.000 -7.213 1.00 73.19 201 LEU A O 1
ATOM 1645 N N . ARG A 1 202 ? 15.715 13.083 -6.201 1.00 70.94 202 ARG A N 1
ATOM 1646 C CA . ARG A 1 202 ? 14.937 12.903 -7.435 1.00 70.94 202 ARG A CA 1
ATOM 1647 C C . ARG A 1 202 ? 14.635 14.206 -8.169 1.00 70.94 202 ARG A C 1
ATOM 1649 O O . ARG A 1 202 ? 14.570 14.179 -9.394 1.00 70.94 202 ARG A O 1
ATOM 1656 N N . LYS A 1 203 ? 14.478 15.339 -7.475 1.00 75.50 203 LYS A N 1
ATOM 1657 C CA . LYS A 1 203 ? 14.284 16.642 -8.144 1.00 75.50 203 LYS A CA 1
ATOM 1658 C C . LYS A 1 203 ? 15.505 17.046 -8.972 1.00 75.50 203 LYS A C 1
ATOM 1660 O O . LYS A 1 203 ? 15.365 17.701 -10.003 1.00 75.50 203 LYS A O 1
ATOM 1665 N N . ARG A 1 204 ? 16.702 16.652 -8.526 1.00 68.38 204 ARG A N 1
ATOM 1666 C CA . ARG A 1 204 ? 17.985 17.006 -9.154 1.00 68.38 204 ARG A CA 1
ATOM 1667 C C . ARG A 1 204 ? 18.383 16.016 -10.249 1.00 68.38 204 ARG A C 1
ATOM 1669 O O . ARG A 1 204 ? 19.028 16.404 -11.219 1.00 68.38 204 ARG A O 1
ATOM 1676 N N . GLN A 1 205 ? 17.971 14.754 -10.131 1.00 62.09 205 GLN A N 1
ATOM 1677 C CA . GLN A 1 205 ? 18.360 13.685 -11.048 1.00 62.09 205 GLN A CA 1
ATOM 1678 C C . GLN A 1 205 ? 17.255 13.365 -12.072 1.00 62.09 205 GLN A C 1
ATOM 1680 O O . GLN A 1 205 ? 16.329 12.601 -11.804 1.00 62.09 205 GLN A O 1
ATOM 1685 N N . LYS A 1 206 ? 17.374 13.920 -13.287 1.00 58.38 206 LYS A N 1
ATOM 1686 C CA . LYS A 1 206 ? 16.383 13.743 -14.373 1.00 58.38 206 LYS A CA 1
ATOM 1687 C C . LYS A 1 206 ? 16.427 12.373 -15.072 1.00 58.38 206 LYS A C 1
ATOM 1689 O O . LYS A 1 206 ? 15.458 12.013 -15.736 1.00 58.38 206 LYS A O 1
ATOM 1694 N N . ASP A 1 207 ? 17.505 11.606 -14.898 1.00 55.81 207 ASP A N 1
ATOM 1695 C CA . ASP A 1 207 ? 17.823 10.420 -15.714 1.00 55.81 207 ASP A CA 1
ATOM 1696 C C . ASP A 1 207 ? 17.706 9.067 -14.992 1.00 55.81 207 ASP A C 1
ATOM 1698 O O . ASP A 1 207 ? 18.311 8.070 -15.380 1.00 55.81 207 ASP A O 1
ATOM 1702 N N . LEU A 1 208 ? 16.856 8.967 -13.969 1.00 56.03 208 LEU A N 1
ATOM 1703 C CA . LEU A 1 208 ? 16.604 7.703 -13.254 1.00 56.03 208 LEU A CA 1
ATOM 1704 C C . LEU A 1 208 ? 15.764 6.690 -14.057 1.00 56.03 208 LEU A C 1
ATOM 1706 O O . LEU A 1 208 ? 15.133 5.811 -13.490 1.00 56.03 208 LEU A O 1
ATOM 1710 N N . SER A 1 209 ? 15.738 6.778 -15.383 1.00 59.97 209 SER A N 1
ATOM 1711 C CA . SER A 1 209 ? 14.951 5.893 -16.250 1.00 59.97 209 SER A CA 1
ATOM 1712 C C . SER A 1 209 ? 15.468 4.446 -16.302 1.00 59.97 209 SER A C 1
ATOM 1714 O O . SER A 1 209 ? 14.828 3.585 -16.903 1.00 59.97 209 SER A O 1
ATOM 1716 N N . SER A 1 210 ? 16.598 4.157 -15.649 1.00 64.94 210 SER A N 1
ATOM 1717 C CA . SER A 1 210 ? 17.265 2.854 -15.676 1.00 64.94 210 SER A CA 1
ATOM 1718 C 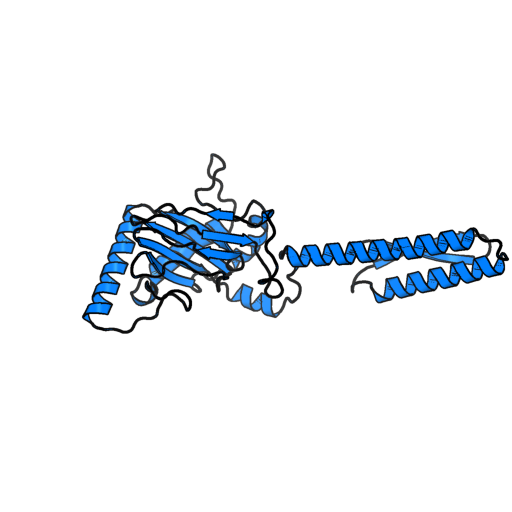C . SER A 1 210 ? 16.438 1.711 -15.098 1.00 64.94 210 SER A C 1
ATOM 1720 O O . SER A 1 210 ? 16.708 0.572 -15.450 1.00 64.94 210 SER A O 1
ATOM 1722 N N . TRP A 1 211 ? 15.436 1.976 -14.262 1.00 72.44 211 TRP A N 1
ATOM 1723 C CA . TRP A 1 211 ? 14.613 0.936 -13.634 1.00 72.44 211 TRP A CA 1
ATOM 1724 C C . TRP A 1 211 ? 13.222 0.770 -14.231 1.00 72.44 211 TRP A C 1
ATOM 1726 O O . TRP A 1 211 ? 12.570 -0.249 -14.024 1.00 72.44 211 TRP A O 1
ATOM 1736 N N . CYS A 1 212 ? 12.737 1.776 -14.955 1.00 79.75 212 CYS A N 1
ATOM 1737 C CA . CYS A 1 212 ? 11.443 1.683 -15.605 1.00 79.75 212 CYS A CA 1
ATOM 1738 C C . CYS A 1 212 ? 11.582 0.742 -16.804 1.00 79.75 212 CYS A C 1
ATOM 1740 O O . CYS A 1 212 ? 12.300 1.056 -17.757 1.00 79.75 212 CYS A O 1
ATOM 1742 N N . THR A 1 213 ? 10.880 -0.390 -16.775 1.00 77.94 213 THR A N 1
ATOM 1743 C CA . THR A 1 213 ? 10.923 -1.389 -17.854 1.00 77.94 213 THR A CA 1
ATOM 1744 C C . THR A 1 213 ? 10.533 -0.780 -19.204 1.00 77.94 213 THR A C 1
ATOM 1746 O O . THR A 1 213 ? 11.154 -1.084 -20.221 1.00 77.94 213 THR A O 1
ATOM 1749 N N . GLU A 1 214 ? 9.592 0.169 -19.215 1.00 85.62 214 GLU A N 1
ATOM 1750 C CA . GLU A 1 214 ? 9.194 0.886 -20.429 1.00 85.62 214 GLU A CA 1
ATOM 1751 C C . GLU A 1 214 ? 10.301 1.812 -20.956 1.00 85.62 214 GLU A C 1
ATOM 1753 O O . GLU A 1 214 ? 10.623 1.777 -22.141 1.00 85.62 214 GLU A O 1
ATOM 1758 N N . CYS A 1 215 ? 10.974 2.572 -20.084 1.00 84.44 215 CYS A N 1
ATOM 1759 C CA . CYS A 1 215 ? 12.122 3.384 -20.498 1.00 84.44 215 CYS A CA 1
ATOM 1760 C C . CYS A 1 215 ? 13.244 2.525 -21.095 1.00 84.44 215 CYS A C 1
ATOM 1762 O O . CYS A 1 215 ? 13.847 2.894 -22.107 1.00 84.44 215 CYS A O 1
ATOM 1764 N N . GLN A 1 216 ? 13.531 1.377 -20.474 1.00 81.38 216 GLN A N 1
ATOM 1765 C CA . GLN A 1 216 ? 14.516 0.431 -20.991 1.00 81.38 216 GLN A CA 1
ATOM 1766 C C . GLN A 1 216 ? 14.100 -0.112 -22.363 1.00 81.38 216 GLN A C 1
ATOM 1768 O O . GLN A 1 216 ? 14.941 -0.221 -23.259 1.00 81.38 216 GLN A O 1
ATOM 1773 N N . ARG A 1 217 ? 12.814 -0.431 -22.544 1.00 82.75 217 ARG A N 1
ATOM 1774 C CA . ARG A 1 217 ? 12.264 -0.921 -23.811 1.00 82.75 217 ARG A CA 1
ATOM 1775 C C . ARG A 1 217 ? 12.396 0.117 -24.913 1.00 82.75 217 ARG A C 1
ATOM 1777 O O . ARG A 1 217 ? 12.980 -0.183 -25.949 1.00 82.75 217 ARG A O 1
ATOM 1784 N N . GLU A 1 218 ? 11.956 1.346 -24.667 1.00 87.06 218 GLU A N 1
ATOM 1785 C CA . GLU A 1 218 ? 12.121 2.444 -25.619 1.00 87.06 218 GLU A CA 1
ATOM 1786 C C . GLU A 1 218 ? 13.597 2.689 -25.963 1.00 87.06 218 GLU A C 1
ATOM 1788 O O . GLU A 1 218 ? 13.935 2.967 -27.113 1.00 87.06 218 GLU A O 1
ATOM 1793 N N . LYS A 1 219 ? 14.505 2.576 -24.982 1.00 84.56 219 LYS A N 1
ATOM 1794 C CA . LYS A 1 219 ? 15.951 2.701 -25.217 1.00 84.56 219 LYS A CA 1
ATOM 1795 C C . LYS A 1 219 ? 16.464 1.588 -26.136 1.00 84.56 219 LYS A C 1
ATOM 1797 O O . LYS A 1 219 ? 17.190 1.889 -27.084 1.00 84.56 219 LYS A O 1
ATOM 1802 N N . LYS A 1 220 ? 16.063 0.335 -25.895 1.00 84.88 220 LYS A N 1
ATOM 1803 C CA . LYS A 1 220 ? 16.402 -0.816 -26.750 1.00 84.88 220 LYS A CA 1
ATOM 1804 C C . LYS A 1 220 ? 15.824 -0.661 -28.158 1.00 84.88 220 LYS A C 1
ATOM 1806 O O . LYS A 1 220 ? 16.520 -0.952 -29.126 1.00 84.88 220 LYS A O 1
ATOM 1811 N N . GLU A 1 221 ? 14.599 -0.162 -28.285 1.00 88.00 221 GLU A N 1
ATOM 1812 C CA . GLU A 1 221 ? 13.947 0.054 -29.579 1.00 88.00 221 GLU A CA 1
ATOM 1813 C C . GLU A 1 221 ? 14.646 1.154 -30.388 1.00 88.00 221 GLU A C 1
ATOM 1815 O O . GLU A 1 221 ? 15.040 0.927 -31.531 1.00 88.00 221 GLU A O 1
ATOM 1820 N N . ARG A 1 222 ? 14.951 2.300 -29.761 1.00 85.44 222 ARG A N 1
ATOM 1821 C CA . ARG A 1 222 ? 15.777 3.351 -30.381 1.00 85.44 222 ARG A CA 1
ATOM 1822 C C . ARG A 1 222 ? 17.133 2.810 -30.838 1.00 85.44 222 ARG A C 1
ATOM 1824 O O . ARG A 1 222 ? 17.613 3.172 -31.909 1.00 85.44 222 ARG A O 1
ATOM 1831 N N . GLN A 1 223 ? 17.756 1.930 -30.055 1.00 81.75 223 GLN A N 1
ATOM 1832 C CA . GLN A 1 223 ? 19.022 1.299 -30.428 1.00 81.75 223 GLN A CA 1
ATOM 1833 C C . GLN A 1 223 ? 18.869 0.351 -31.630 1.00 81.75 223 GLN A C 1
ATOM 1835 O O . GLN A 1 223 ? 19.690 0.403 -32.543 1.00 81.75 223 GLN A O 1
ATOM 1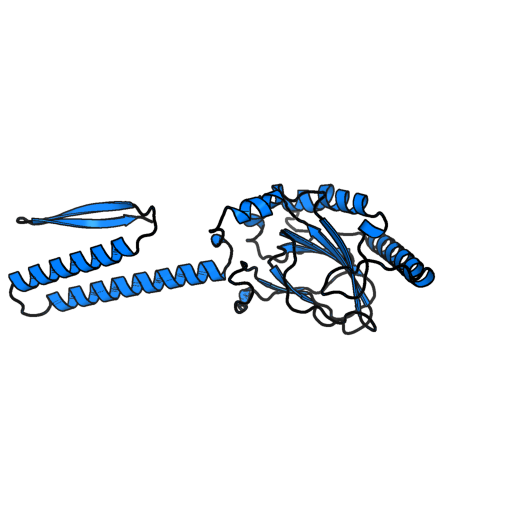840 N N . ARG A 1 224 ? 17.810 -0.467 -31.686 1.00 83.75 224 ARG A N 1
ATOM 1841 C CA . ARG A 1 224 ? 17.519 -1.351 -32.832 1.00 83.75 224 ARG A CA 1
ATOM 1842 C C . ARG A 1 224 ? 17.264 -0.569 -34.116 1.00 83.75 224 ARG A C 1
ATOM 1844 O O . ARG A 1 224 ? 17.806 -0.926 -35.163 1.00 83.75 224 ARG A O 1
ATOM 1851 N N . GLN A 1 225 ? 16.495 0.513 -34.034 1.00 81.31 225 GLN A N 1
ATOM 1852 C CA . GLN A 1 225 ? 16.230 1.398 -35.170 1.00 81.31 225 GLN A CA 1
ATOM 1853 C C . GLN A 1 225 ? 17.520 2.048 -35.680 1.00 81.31 225 GLN A C 1
ATOM 1855 O O . GLN A 1 225 ? 17.772 2.040 -36.883 1.00 81.31 225 GLN A O 1
ATOM 1860 N N . ARG A 1 226 ? 18.394 2.507 -34.771 1.00 75.25 226 ARG A N 1
ATOM 1861 C CA . ARG A 1 226 ? 19.730 3.025 -35.121 1.00 75.25 226 ARG A CA 1
ATOM 1862 C C . ARG A 1 226 ? 20.580 1.982 -35.845 1.00 75.25 226 ARG A C 1
ATOM 1864 O O . ARG A 1 226 ? 21.118 2.276 -36.906 1.00 75.25 226 ARG A O 1
ATOM 1871 N N . VAL A 1 227 ? 20.666 0.759 -35.315 1.00 77.12 227 VAL A N 1
ATOM 1872 C CA . VAL A 1 227 ? 21.424 -0.337 -35.949 1.00 77.12 227 VAL A CA 1
ATOM 1873 C C . VAL A 1 227 ? 20.860 -0.672 -37.331 1.00 77.12 227 VAL A C 1
ATOM 1875 O O . VAL A 1 227 ? 21.621 -0.883 -38.272 1.00 77.12 227 VAL A O 1
ATOM 1878 N N . THR A 1 228 ? 19.536 -0.689 -37.478 1.00 74.06 228 THR A N 1
ATOM 1879 C CA . THR A 1 228 ? 18.873 -0.967 -38.761 1.00 74.06 228 THR A CA 1
ATOM 1880 C C . THR A 1 228 ? 19.158 0.130 -39.785 1.00 74.06 228 THR A C 1
ATOM 1882 O O . THR A 1 228 ? 19.523 -0.181 -40.915 1.00 74.06 228 THR A O 1
ATOM 1885 N N . ALA A 1 229 ? 19.083 1.404 -39.389 1.00 73.88 229 ALA A N 1
ATOM 1886 C CA . ALA A 1 229 ? 19.426 2.531 -40.253 1.00 73.88 229 ALA A CA 1
ATOM 1887 C C . ALA A 1 229 ? 20.892 2.473 -40.715 1.00 73.88 229 ALA A C 1
ATOM 1889 O O . ALA A 1 229 ? 21.164 2.625 -41.904 1.00 73.88 229 ALA A O 1
ATOM 1890 N N . ILE A 1 230 ? 21.827 2.166 -39.807 1.00 69.94 230 ILE A N 1
ATOM 1891 C CA . ILE A 1 230 ? 23.249 1.989 -40.144 1.00 69.94 230 ILE A CA 1
ATOM 1892 C C . ILE A 1 230 ? 23.432 0.842 -41.148 1.00 69.94 230 ILE A C 1
ATOM 1894 O O . ILE A 1 230 ? 24.148 1.006 -42.133 1.00 69.94 230 ILE A O 1
ATOM 1898 N N . LYS A 1 231 ? 22.754 -0.298 -40.951 1.00 66.69 231 LYS A N 1
ATOM 1899 C CA . LYS A 1 231 ? 22.803 -1.431 -41.892 1.00 66.69 231 LYS A CA 1
ATOM 1900 C C . LYS A 1 231 ? 22.239 -1.079 -43.269 1.00 66.69 231 LYS A C 1
ATOM 1902 O O . LYS A 1 231 ? 22.831 -1.472 -44.269 1.00 66.69 231 LYS A O 1
ATOM 1907 N N . LEU A 1 232 ? 21.133 -0.335 -43.337 1.00 67.94 232 LEU A N 1
ATOM 1908 C CA . LEU A 1 232 ? 20.538 0.110 -44.604 1.00 67.94 232 LEU A CA 1
ATOM 1909 C C . LEU A 1 232 ? 21.477 1.042 -45.367 1.00 67.94 232 LEU A C 1
ATOM 1911 O O . LEU A 1 232 ? 21.702 0.840 -46.563 1.00 67.94 232 LEU A O 1
ATOM 1915 N N . VAL A 1 233 ? 22.082 2.002 -44.665 1.00 64.75 233 VAL A N 1
ATOM 1916 C CA . VAL A 1 233 ? 23.105 2.874 -45.241 1.00 64.75 233 VAL A CA 1
ATOM 1917 C C . VAL A 1 233 ? 24.277 2.025 -45.741 1.00 64.75 233 VAL A C 1
ATOM 1919 O O . VAL A 1 233 ? 24.574 2.079 -46.927 1.00 64.75 233 VAL A O 1
ATOM 1922 N N . HIS A 1 234 ? 24.840 1.132 -44.918 1.00 61.53 234 HIS A N 1
ATOM 1923 C CA . HIS A 1 234 ? 25.914 0.211 -45.324 1.00 61.53 234 HIS A CA 1
ATOM 1924 C C . HIS A 1 234 ? 25.566 -0.631 -46.566 1.00 61.53 234 HIS A C 1
ATOM 1926 O O . HIS A 1 234 ? 26.365 -0.731 -47.493 1.00 61.53 234 HIS A O 1
ATOM 1932 N N . SER A 1 235 ? 24.359 -1.197 -46.635 1.00 60.50 235 SER A N 1
ATOM 1933 C CA . SER A 1 235 ? 23.920 -1.995 -47.789 1.00 60.50 235 SER A CA 1
ATOM 1934 C C . SER A 1 235 ? 23.777 -1.168 -49.072 1.00 60.50 235 SER A C 1
ATOM 1936 O O . SER A 1 235 ? 24.186 -1.620 -50.139 1.00 60.50 235 SER A O 1
ATOM 1938 N N . SER A 1 236 ? 23.278 0.069 -48.969 1.00 58.03 236 SER A N 1
ATOM 1939 C CA . SER A 1 236 ? 23.148 0.992 -50.106 1.00 58.03 236 SER A CA 1
ATOM 1940 C C . SER A 1 236 ? 24.520 1.385 -50.661 1.00 58.03 236 SER A C 1
ATOM 1942 O O . SER A 1 236 ? 24.704 1.508 -51.872 1.00 58.03 236 SER A O 1
ATOM 1944 N N . ILE A 1 237 ? 25.502 1.528 -49.769 1.00 54.91 237 ILE A N 1
ATOM 1945 C CA . ILE A 1 237 ? 26.899 1.810 -50.105 1.00 54.91 237 ILE A CA 1
ATOM 1946 C C . ILE A 1 237 ? 27.519 0.635 -50.862 1.00 54.91 237 ILE A C 1
ATOM 1948 O O . ILE A 1 237 ? 28.062 0.834 -51.948 1.00 54.91 237 ILE A O 1
ATOM 1952 N N . CYS A 1 238 ? 27.403 -0.587 -50.332 1.00 54.88 238 CYS A N 1
ATOM 1953 C CA . CYS A 1 238 ? 27.894 -1.795 -51.001 1.00 54.88 238 CYS A CA 1
ATOM 1954 C C . CYS A 1 238 ? 27.256 -1.976 -52.386 1.00 54.88 238 CYS A C 1
ATOM 1956 O O . CYS A 1 238 ? 27.975 -2.183 -53.356 1.00 54.88 238 CYS A O 1
ATOM 1958 N N . PHE A 1 239 ? 25.937 -1.791 -52.507 1.00 51.78 239 PHE A N 1
ATOM 1959 C CA . PHE A 1 239 ? 25.231 -1.906 -53.787 1.00 51.78 239 PHE A CA 1
ATOM 1960 C C . PHE A 1 239 ? 25.697 -0.872 -54.827 1.00 51.78 239 PHE A C 1
ATOM 1962 O O . PHE A 1 239 ? 25.746 -1.158 -56.021 1.00 51.78 239 PHE A O 1
ATOM 1969 N N . SER A 1 240 ? 26.088 0.334 -54.400 1.00 51.78 240 SER A N 1
ATOM 1970 C CA . SER A 1 240 ? 26.631 1.345 -55.318 1.00 51.78 240 SER A CA 1
ATOM 1971 C C . SER A 1 240 ? 28.035 1.027 -55.859 1.00 51.78 240 SER A C 1
ATOM 1973 O O . SER A 1 240 ? 28.404 1.586 -56.891 1.00 51.78 240 SER A O 1
ATOM 1975 N N . ARG A 1 241 ? 28.795 0.125 -55.214 1.00 50.91 241 ARG A N 1
ATOM 1976 C CA . ARG A 1 241 ? 30.121 -0.323 -55.685 1.00 50.91 241 ARG A CA 1
ATOM 1977 C C . ARG A 1 241 ? 30.047 -1.367 -56.809 1.00 50.91 241 ARG A C 1
ATOM 1979 O O . ARG A 1 241 ? 30.992 -1.452 -57.584 1.00 50.91 241 ARG A O 1
ATOM 1986 N N . ASP A 1 242 ? 28.929 -2.086 -56.938 1.00 49.59 242 ASP A N 1
ATOM 1987 C CA . ASP A 1 242 ? 28.718 -3.163 -57.928 1.00 49.59 242 ASP A CA 1
ATOM 1988 C C . ASP A 1 242 ? 28.237 -2.683 -59.311 1.00 49.59 242 ASP A C 1
ATOM 1990 O O . ASP A 1 242 ? 28.021 -3.483 -60.221 1.00 49.59 242 ASP A O 1
ATOM 1994 N N . ARG A 1 243 ? 28.064 -1.372 -59.515 1.00 54.59 243 ARG A N 1
ATOM 1995 C CA . ARG A 1 243 ? 27.757 -0.807 -60.839 1.00 54.59 243 ARG A CA 1
ATOM 1996 C C . ARG A 1 243 ? 29.031 -0.387 -61.569 1.00 54.59 243 ARG A C 1
ATOM 1998 O O . ARG A 1 243 ? 30.008 0.041 -60.955 1.00 54.59 243 ARG A O 1
ATOM 2005 N N . SER A 1 244 ? 28.984 -0.449 -62.899 1.00 52.03 244 SER A N 1
ATOM 2006 C CA . SER A 1 244 ? 30.021 0.027 -63.821 1.00 52.03 244 SER A CA 1
ATOM 2007 C C . SER A 1 244 ? 30.119 1.561 -63.816 1.00 52.03 244 SER A C 1
ATOM 2009 O O . SER A 1 244 ? 29.731 2.224 -64.774 1.00 52.03 244 SER A O 1
ATOM 2011 N N . TYR A 1 245 ? 30.572 2.127 -62.702 1.00 57.09 245 TYR A N 1
ATOM 2012 C CA . TYR A 1 245 ? 30.974 3.528 -62.580 1.00 57.09 245 TYR A CA 1
ATOM 2013 C C . TYR A 1 245 ? 32.471 3.665 -62.880 1.00 57.09 245 TYR A C 1
ATOM 2015 O O . TYR A 1 245 ? 33.219 2.690 -62.743 1.00 57.09 245 TYR A O 1
ATOM 2023 N N . SER A 1 246 ? 32.920 4.856 -63.284 1.00 57.00 246 SER A N 1
ATOM 2024 C CA . SER A 1 246 ? 34.359 5.127 -63.388 1.00 57.00 246 SER A CA 1
ATOM 2025 C C . SER A 1 246 ? 35.013 5.070 -61.997 1.00 57.00 246 SER A C 1
ATOM 2027 O O . SER A 1 246 ? 34.342 5.253 -60.977 1.00 57.00 246 SER A O 1
ATOM 2029 N N . GLU A 1 247 ? 36.319 4.800 -61.923 1.00 57.25 247 GLU A N 1
ATOM 2030 C CA . GLU A 1 247 ? 37.032 4.719 -60.636 1.00 57.25 247 GLU A CA 1
ATOM 2031 C C . GLU A 1 247 ? 36.929 6.025 -59.823 1.00 57.25 247 GLU A C 1
ATOM 2033 O O . GLU A 1 247 ? 36.723 5.976 -58.611 1.00 57.25 247 GLU A O 1
ATOM 2038 N N . GLU A 1 248 ? 36.934 7.191 -60.479 1.00 54.19 248 GLU A N 1
ATOM 2039 C CA . GLU A 1 248 ? 36.709 8.489 -59.821 1.00 54.19 248 GLU A CA 1
ATOM 2040 C C . GLU A 1 248 ? 35.292 8.628 -59.242 1.00 54.19 248 GLU A C 1
ATOM 2042 O O . GLU A 1 248 ? 35.124 9.117 -58.122 1.00 54.19 248 GLU A O 1
ATOM 2047 N N . GLU A 1 249 ? 34.259 8.161 -59.952 1.00 53.53 249 GLU A N 1
ATOM 2048 C CA . GLU A 1 249 ? 32.876 8.194 -59.460 1.00 53.53 249 GLU A CA 1
ATOM 2049 C C . GLU A 1 249 ? 32.662 7.246 -58.277 1.00 53.53 249 GLU A C 1
ATOM 2051 O O . GLU A 1 249 ? 31.930 7.581 -57.337 1.00 53.53 249 GLU A O 1
ATOM 2056 N N . LYS A 1 250 ? 33.314 6.076 -58.287 1.00 55.00 250 LYS A N 1
ATOM 2057 C CA . LYS A 1 250 ? 33.312 5.153 -57.144 1.00 55.00 250 LYS A CA 1
ATOM 2058 C C . LYS A 1 250 ? 33.983 5.790 -55.926 1.00 55.00 250 LYS A C 1
ATOM 2060 O O . LYS A 1 250 ? 33.452 5.669 -54.817 1.00 55.00 250 LYS A O 1
ATOM 2065 N N . LEU A 1 251 ? 35.092 6.508 -56.125 1.00 55.56 251 LEU A N 1
ATOM 2066 C CA . LEU A 1 251 ? 35.831 7.196 -55.063 1.00 55.56 251 LEU A CA 1
ATOM 2067 C C . LEU A 1 251 ? 35.010 8.339 -54.445 1.00 55.56 251 LEU A C 1
ATOM 2069 O O . LEU A 1 251 ? 34.802 8.373 -53.231 1.00 55.56 251 LEU A O 1
ATOM 2073 N N . LEU A 1 252 ? 34.463 9.229 -55.281 1.00 53.09 252 LEU A N 1
ATOM 2074 C CA . LEU A 1 252 ? 33.627 10.358 -54.857 1.00 53.09 252 LEU A CA 1
ATOM 2075 C C . LEU A 1 252 ? 32.382 9.892 -54.101 1.00 53.09 252 LEU A C 1
ATOM 2077 O O . LEU A 1 252 ? 32.062 10.440 -53.045 1.00 53.09 252 LEU A O 1
ATOM 2081 N N . ARG A 1 253 ? 31.708 8.843 -54.593 1.00 54.09 253 ARG A N 1
ATOM 2082 C CA . ARG A 1 253 ? 30.548 8.252 -53.910 1.00 54.09 253 ARG A CA 1
ATOM 2083 C C . ARG A 1 253 ? 30.937 7.636 -52.574 1.00 54.09 253 ARG A C 1
ATOM 2085 O O . ARG A 1 253 ? 30.233 7.881 -51.601 1.00 54.09 253 ARG A O 1
ATOM 2092 N N . SER A 1 254 ? 32.054 6.909 -52.497 1.00 55.62 254 SER A N 1
ATOM 2093 C CA . SER A 1 254 ? 32.559 6.338 -51.240 1.00 55.62 254 SER A CA 1
ATOM 2094 C C . SER A 1 254 ? 32.898 7.427 -50.209 1.00 55.62 254 SER A C 1
ATOM 2096 O O . SER A 1 254 ? 32.586 7.270 -49.029 1.00 55.62 254 SER A O 1
ATOM 2098 N N . CYS A 1 255 ? 33.479 8.552 -50.635 1.00 56.03 255 CYS A N 1
ATOM 2099 C CA . CYS A 1 255 ? 33.794 9.685 -49.759 1.00 56.03 255 CYS A CA 1
ATOM 2100 C C . CYS A 1 255 ? 32.540 10.425 -49.266 1.00 56.03 255 CYS A C 1
ATOM 2102 O O . CYS A 1 255 ? 32.415 10.678 -48.068 1.00 56.03 255 CYS A O 1
ATOM 2104 N N . LEU A 1 256 ? 31.580 10.722 -50.152 1.00 54.16 256 LEU A N 1
ATOM 2105 C CA . LEU A 1 256 ? 30.304 11.369 -49.796 1.00 54.16 256 LEU A CA 1
ATOM 2106 C C . LEU A 1 256 ? 29.493 10.530 -48.811 1.00 54.16 256 LEU A C 1
ATOM 2108 O O . LEU A 1 256 ? 28.923 11.037 -47.847 1.00 54.16 256 LEU A O 1
ATOM 2112 N N . VAL A 1 257 ? 29.483 9.227 -49.052 1.00 54.78 257 VAL A N 1
ATOM 2113 C CA . VAL A 1 257 ? 28.901 8.226 -48.175 1.00 54.78 257 VAL A CA 1
ATOM 2114 C C . VAL A 1 257 ? 29.536 8.262 -46.787 1.00 54.78 257 VAL A C 1
ATOM 2116 O O . VAL A 1 257 ? 28.818 8.348 -45.793 1.00 54.78 257 VAL A O 1
ATOM 2119 N N . ASN A 1 258 ? 30.867 8.214 -46.708 1.00 56.59 258 ASN A N 1
ATOM 2120 C CA . ASN A 1 258 ? 31.572 8.190 -45.430 1.00 56.59 258 ASN A CA 1
ATOM 2121 C C . ASN A 1 258 ? 31.351 9.500 -44.670 1.00 56.59 258 ASN A C 1
ATOM 2123 O O . ASN A 1 258 ? 31.141 9.480 -43.460 1.00 56.59 258 ASN A O 1
ATOM 2127 N N . PHE A 1 259 ? 31.295 10.628 -45.382 1.00 57.62 259 PHE A N 1
ATOM 2128 C CA . PHE A 1 259 ? 30.968 11.930 -44.809 1.00 57.62 259 PHE A CA 1
ATOM 2129 C C . PHE A 1 259 ? 29.535 11.988 -44.259 1.00 57.62 259 PHE A C 1
ATOM 2131 O O . PHE A 1 259 ? 29.331 12.482 -43.150 1.00 57.62 259 PHE A O 1
ATOM 2138 N N . LEU A 1 260 ? 28.548 11.447 -44.983 1.00 52.19 260 LEU A N 1
ATOM 2139 C CA . LEU A 1 260 ? 27.147 11.369 -44.545 1.00 52.19 260 LEU A CA 1
ATOM 2140 C C . LEU A 1 260 ? 26.963 10.428 -43.349 1.00 52.19 260 LEU A C 1
ATOM 2142 O O . LEU A 1 260 ? 26.256 10.768 -42.401 1.00 52.19 260 LEU A O 1
ATOM 2146 N N . VAL A 1 261 ? 27.632 9.273 -43.354 1.00 55.00 261 VAL A N 1
ATOM 2147 C CA . VAL A 1 261 ? 27.647 8.340 -42.217 1.00 55.00 261 VAL A CA 1
ATOM 2148 C C . VAL A 1 261 ? 28.284 9.004 -41.003 1.00 55.00 261 VAL A C 1
ATOM 2150 O O . VAL A 1 261 ? 27.718 8.940 -39.913 1.00 55.00 261 VAL A O 1
ATOM 2153 N N . LEU A 1 262 ? 29.415 9.691 -41.177 1.00 55.78 262 LEU A N 1
ATOM 2154 C CA . LEU A 1 262 ? 30.116 10.374 -40.096 1.00 55.78 262 LEU A CA 1
ATOM 2155 C C . LEU A 1 262 ? 29.281 11.523 -39.520 1.00 55.78 262 LEU A C 1
ATOM 2157 O O . LEU A 1 262 ? 29.106 11.599 -38.309 1.00 55.78 262 LEU A O 1
ATOM 2161 N N . THR A 1 263 ? 28.696 12.377 -40.362 1.00 51.97 263 THR A N 1
ATOM 2162 C CA . THR A 1 263 ? 27.844 13.489 -39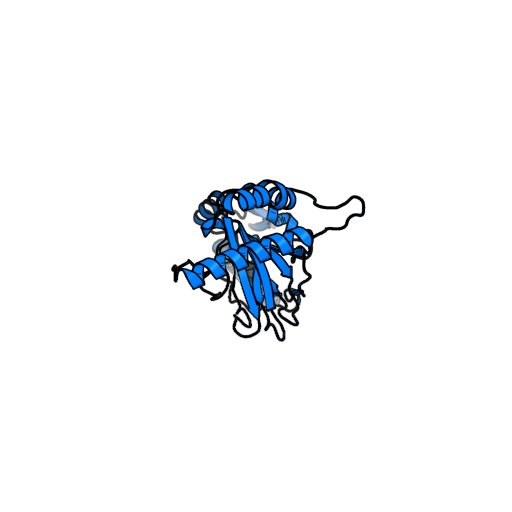.902 1.00 51.97 263 THR A CA 1
ATOM 2163 C C . THR A 1 263 ? 26.553 13.007 -39.248 1.00 51.97 263 THR A C 1
ATOM 2165 O O . THR A 1 263 ? 26.155 13.568 -38.225 1.00 51.97 263 THR A O 1
ATOM 2168 N N . PHE A 1 264 ? 25.915 11.955 -39.771 1.00 49.62 264 PHE A N 1
ATOM 2169 C CA . PHE A 1 264 ? 24.741 11.350 -39.141 1.00 49.62 264 PHE A CA 1
ATOM 2170 C C . PHE A 1 264 ? 25.091 10.685 -37.806 1.00 49.62 264 PHE A C 1
ATOM 2172 O O . PHE A 1 264 ? 24.341 10.818 -36.841 1.00 49.62 264 PHE A O 1
ATOM 2179 N N . THR A 1 265 ? 26.240 10.011 -37.727 1.00 52.34 265 THR A N 1
ATOM 2180 C CA . THR A 1 265 ? 26.722 9.380 -36.494 1.00 52.34 265 THR A CA 1
ATOM 2181 C C . THR A 1 265 ? 27.035 10.444 -35.448 1.00 52.34 265 THR A C 1
ATOM 2183 O O . THR A 1 265 ? 26.432 10.413 -34.379 1.00 52.34 265 THR A O 1
ATOM 2186 N N . LEU A 1 266 ? 27.864 11.443 -35.779 1.00 51.31 266 LEU A N 1
ATOM 2187 C CA . LEU A 1 266 ? 28.284 12.527 -34.882 1.00 51.31 266 LEU A CA 1
ATOM 2188 C C . LEU A 1 266 ? 27.112 13.381 -34.377 1.00 51.31 266 LEU A C 1
ATOM 2190 O O . LEU A 1 266 ? 27.069 13.702 -33.192 1.00 51.31 266 LEU A O 1
ATOM 2194 N N . ARG A 1 267 ? 26.122 13.707 -35.225 1.00 49.69 267 ARG A N 1
ATOM 2195 C CA . ARG A 1 267 ? 24.918 14.452 -34.794 1.00 49.69 267 ARG A CA 1
ATOM 2196 C C . ARG A 1 267 ? 24.038 13.684 -33.809 1.00 49.69 267 ARG A C 1
ATOM 2198 O O . ARG A 1 267 ? 23.220 14.303 -33.137 1.00 49.69 267 ARG A O 1
ATOM 2205 N N . ASN A 1 268 ? 24.175 12.361 -33.739 1.00 47.69 268 ASN A N 1
ATOM 2206 C CA . ASN A 1 268 ? 23.301 11.491 -32.953 1.00 47.69 268 ASN A CA 1
ATOM 2207 C C . ASN A 1 268 ? 24.028 10.742 -31.816 1.00 47.69 268 ASN A C 1
ATOM 2209 O O . ASN A 1 268 ? 23.408 9.890 -31.165 1.00 47.69 268 ASN A O 1
ATOM 2213 N N . MET A 1 269 ? 25.309 11.046 -31.556 1.00 48.62 269 MET A N 1
ATOM 2214 C CA . MET A 1 269 ? 26.046 10.512 -30.402 1.00 48.62 269 MET A CA 1
ATOM 2215 C C . MET A 1 269 ? 25.535 11.143 -29.101 1.00 48.62 269 MET A C 1
ATOM 2217 O O . MET A 1 269 ? 25.197 12.325 -29.052 1.00 48.62 269 MET A O 1
ATOM 2221 N N . ALA A 1 270 ? 25.464 10.344 -28.033 1.00 44.19 270 ALA A N 1
ATOM 2222 C CA . ALA A 1 270 ? 25.202 10.870 -26.698 1.00 44.19 270 ALA A CA 1
ATOM 2223 C C . ALA A 1 270 ? 26.407 11.717 -26.244 1.00 44.19 270 ALA A C 1
ATOM 2225 O O . ALA A 1 270 ? 27.539 11.410 -26.637 1.00 44.19 270 ALA A O 1
ATOM 2226 N N . PRO A 1 271 ? 26.213 12.752 -25.405 1.00 38.78 271 PRO A N 1
ATOM 2227 C CA . PRO A 1 271 ? 27.350 13.408 -24.778 1.00 38.78 271 PRO A CA 1
ATOM 2228 C C . PRO A 1 271 ? 28.128 12.326 -24.010 1.00 38.78 271 PRO A C 1
ATOM 2230 O O . PRO A 1 271 ? 27.515 11.554 -23.276 1.00 38.78 271 PRO A O 1
ATOM 2233 N N . HIS A 1 272 ? 29.444 12.236 -24.234 1.00 41.91 272 HIS A N 1
ATOM 2234 C CA . HIS A 1 272 ? 30.402 11.277 -23.643 1.00 41.91 272 HIS A CA 1
ATOM 2235 C C . HIS A 1 272 ? 30.707 9.963 -24.392 1.00 41.91 272 HIS A C 1
ATOM 2237 O O . HIS A 1 272 ? 31.419 9.129 -23.842 1.00 41.91 272 HIS A O 1
ATOM 2243 N N . THR A 1 273 ? 30.271 9.759 -25.640 1.00 41.28 273 THR A N 1
ATOM 2244 C CA . THR A 1 273 ? 30.785 8.625 -26.440 1.00 41.28 273 THR A CA 1
ATOM 2245 C C . THR A 1 273 ? 32.151 8.963 -27.060 1.00 41.28 273 THR A C 1
ATOM 2247 O O . THR A 1 273 ? 32.252 9.897 -27.853 1.00 41.28 273 THR A O 1
ATOM 2250 N N . THR A 1 274 ? 33.203 8.214 -26.718 1.00 39.22 274 THR A N 1
ATOM 2251 C CA . THR A 1 274 ? 34.558 8.366 -27.282 1.00 39.22 274 THR A CA 1
ATOM 2252 C C . THR A 1 274 ? 34.726 7.490 -28.523 1.00 39.22 274 THR A C 1
ATOM 2254 O O . THR A 1 274 ? 34.535 6.277 -28.472 1.00 39.22 274 THR A O 1
ATOM 2257 N N . ALA A 1 275 ? 35.107 8.098 -29.646 1.00 39.25 275 ALA A N 1
ATOM 2258 C CA . ALA A 1 275 ? 35.465 7.385 -30.870 1.00 39.25 275 ALA A CA 1
ATOM 2259 C C . ALA A 1 275 ? 36.991 7.246 -30.965 1.00 39.25 275 ALA A C 1
ATOM 2261 O O . ALA A 1 275 ? 37.710 8.228 -30.766 1.00 39.25 275 ALA A O 1
ATOM 2262 N N . LYS A 1 276 ? 37.492 6.047 -31.277 1.00 36.62 276 LYS A N 1
ATOM 2263 C CA . LYS A 1 276 ? 38.917 5.817 -31.550 1.00 36.62 276 LYS A CA 1
ATOM 2264 C C . LYS A 1 276 ? 39.138 5.829 -33.061 1.00 36.62 276 LYS A C 1
ATOM 2266 O O . LYS A 1 276 ? 38.384 5.203 -33.801 1.00 36.62 276 LYS A O 1
ATOM 2271 N N . VAL A 1 277 ? 40.154 6.558 -33.516 1.00 38.78 277 VAL A N 1
ATOM 2272 C CA . VAL A 1 277 ? 40.540 6.596 -34.931 1.00 38.78 277 VAL A CA 1
ATOM 2273 C C . VAL A 1 277 ? 41.267 5.294 -35.268 1.00 38.78 277 VAL A C 1
ATOM 2275 O O . VAL A 1 277 ? 42.326 5.021 -34.707 1.00 38.78 277 VAL A O 1
ATOM 2278 N N . ILE A 1 278 ? 40.701 4.498 -36.168 1.00 35.44 278 ILE A N 1
ATOM 2279 C CA . ILE A 1 278 ? 41.406 3.447 -36.897 1.00 35.44 278 ILE A CA 1
ATOM 2280 C C . ILE A 1 278 ? 41.736 4.027 -38.270 1.00 35.44 278 ILE A C 1
ATOM 2282 O O . ILE A 1 278 ? 40.847 4.258 -39.090 1.00 35.44 278 ILE A O 1
ATOM 2286 N N . SER A 1 279 ? 43.011 4.284 -38.535 1.00 33.69 279 SER A N 1
ATOM 2287 C CA . SER A 1 279 ? 43.458 4.597 -39.888 1.00 33.69 279 SER A CA 1
ATOM 2288 C C . SER A 1 279 ? 43.498 3.314 -40.722 1.00 33.69 279 SER A C 1
ATOM 2290 O O . SER A 1 279 ? 43.999 2.280 -40.279 1.00 33.69 279 SER A O 1
ATOM 2292 N N . CYS A 1 280 ? 42.966 3.374 -41.940 1.00 35.16 280 CYS A N 1
ATOM 2293 C CA . CYS A 1 280 ? 43.241 2.381 -42.971 1.00 35.16 280 CYS A CA 1
ATOM 2294 C C . CYS A 1 280 ? 44.016 3.097 -44.077 1.00 35.16 280 CYS A C 1
ATOM 2296 O O . CYS A 1 280 ? 43.479 4.006 -44.712 1.00 35.16 280 CYS A O 1
ATOM 2298 N N . SER A 1 281 ? 45.288 2.736 -44.253 1.00 30.72 281 SER A N 1
ATOM 2299 C CA . SER A 1 281 ? 46.132 3.291 -45.305 1.00 30.72 281 SER A CA 1
ATOM 2300 C C . SER A 1 281 ? 46.029 2.438 -46.570 1.00 30.72 281 SER A C 1
ATOM 2302 O O . SER A 1 281 ? 46.184 1.217 -46.547 1.00 30.72 281 SER A O 1
ATOM 2304 N N . SER A 1 282 ? 45.777 3.103 -47.695 1.00 36.62 282 SER A N 1
ATOM 2305 C CA . SER A 1 282 ? 46.163 2.621 -49.024 1.00 36.62 282 SER A CA 1
ATOM 2306 C C . SER A 1 282 ? 47.108 3.655 -49.636 1.00 36.62 282 SER A C 1
ATOM 2308 O O . SER A 1 282 ? 47.154 4.783 -49.146 1.00 36.62 282 SER A O 1
ATOM 2310 N N . SER A 1 283 ? 47.872 3.265 -50.658 1.00 37.47 283 SER A N 1
ATOM 2311 C CA . SER A 1 283 ? 49.074 3.956 -51.155 1.00 37.47 283 SER A CA 1
ATOM 2312 C C . SER A 1 283 ? 48.934 5.443 -51.485 1.00 37.47 283 SER A C 1
ATOM 2314 O O . SER A 1 283 ? 49.962 6.104 -51.576 1.00 37.47 283 SER A O 1
ATOM 2316 N N . ASP A 1 284 ? 47.717 5.974 -51.617 1.00 35.66 284 ASP A N 1
ATOM 2317 C CA . ASP A 1 284 ? 47.511 7.347 -52.076 1.00 35.66 284 ASP A CA 1
ATOM 2318 C C . ASP A 1 284 ? 46.697 8.245 -51.129 1.00 35.66 284 ASP A C 1
ATOM 2320 O O . ASP A 1 284 ? 46.770 9.459 -51.291 1.00 35.66 284 ASP A O 1
ATOM 2324 N N . PHE A 1 285 ? 45.988 7.728 -50.110 1.00 33.72 285 PHE A N 1
ATOM 2325 C CA . PHE A 1 285 ? 45.253 8.575 -49.146 1.00 33.72 285 PHE A CA 1
ATOM 2326 C C . PHE A 1 285 ? 45.008 7.904 -47.780 1.00 33.72 285 PHE A C 1
ATOM 2328 O O . PHE A 1 285 ? 44.608 6.739 -47.704 1.00 33.72 285 PHE A O 1
ATOM 2335 N N . ASP A 1 286 ? 45.159 8.687 -46.703 1.00 32.91 286 ASP A N 1
ATOM 2336 C CA . ASP A 1 286 ? 44.798 8.306 -45.332 1.00 32.91 286 ASP A CA 1
ATOM 2337 C C . ASP A 1 286 ? 43.284 8.447 -45.100 1.00 32.91 286 ASP A C 1
ATOM 2339 O O . ASP A 1 286 ? 42.730 9.550 -45.128 1.00 32.91 286 ASP A O 1
ATOM 2343 N N . ILE A 1 287 ? 42.597 7.331 -44.831 1.00 37.75 287 ILE A N 1
ATOM 2344 C CA . ILE A 1 287 ? 41.173 7.321 -44.467 1.00 37.75 287 ILE A CA 1
ATOM 2345 C C . ILE A 1 287 ? 41.038 7.020 -42.971 1.00 37.75 287 ILE A C 1
ATOM 2347 O O . ILE A 1 287 ? 41.409 5.945 -42.497 1.00 37.75 287 ILE A O 1
ATOM 2351 N N . ASN A 1 288 ? 40.453 7.964 -42.229 1.00 35.84 288 ASN A N 1
ATOM 2352 C CA . ASN A 1 288 ? 40.124 7.799 -40.813 1.00 35.84 288 ASN A CA 1
ATOM 2353 C C . ASN A 1 288 ? 38.760 7.106 -40.666 1.00 35.84 288 ASN A C 1
ATOM 2355 O O . ASN A 1 288 ? 37.717 7.703 -40.938 1.00 35.84 288 ASN A O 1
ATOM 2359 N N . VAL A 1 289 ? 38.761 5.848 -40.226 1.00 39.84 289 VAL A N 1
ATOM 2360 C CA . VAL A 1 289 ? 37.562 5.095 -39.835 1.00 39.84 289 VAL A CA 1
ATOM 2361 C C . VAL A 1 289 ? 37.421 5.192 -38.318 1.00 39.84 289 VAL A C 1
ATOM 2363 O O . VAL A 1 289 ? 38.387 5.025 -37.584 1.00 39.84 289 VAL A O 1
ATOM 2366 N N . TYR A 1 290 ? 36.226 5.488 -37.816 1.00 39.97 290 TYR A N 1
ATOM 2367 C CA . TYR A 1 290 ? 36.003 5.651 -36.379 1.00 39.97 290 TYR A CA 1
ATOM 2368 C C . TYR A 1 290 ? 35.406 4.375 -35.791 1.00 39.97 290 TYR A C 1
ATOM 2370 O O . TYR A 1 290 ? 34.319 3.958 -36.191 1.00 39.97 290 TYR A O 1
ATOM 2378 N N . GLU A 1 291 ? 36.092 3.774 -34.823 1.00 36.81 291 GLU A N 1
ATOM 2379 C CA . GLU A 1 291 ? 35.556 2.675 -34.024 1.00 36.81 291 GLU A CA 1
ATOM 2380 C C . GLU A 1 291 ? 34.865 3.246 -32.782 1.00 36.81 291 GLU A C 1
ATOM 2382 O O . GLU A 1 291 ? 35.440 4.043 -32.031 1.00 36.81 291 GLU A O 1
ATOM 2387 N N . ILE A 1 292 ? 33.597 2.880 -32.598 1.00 39.00 292 ILE A N 1
ATOM 2388 C CA . ILE A 1 292 ? 32.743 3.399 -31.529 1.00 39.00 292 ILE A CA 1
ATOM 2389 C C . ILE A 1 292 ? 32.740 2.380 -30.394 1.00 39.00 292 ILE A C 1
ATOM 2391 O O . ILE A 1 292 ? 32.192 1.289 -30.549 1.00 39.00 292 ILE A O 1
ATOM 2395 N N . TYR A 1 293 ? 33.311 2.749 -29.251 1.00 35.50 293 TYR A N 1
ATOM 2396 C CA . TYR A 1 293 ? 33.235 1.952 -28.029 1.00 35.50 293 TYR A CA 1
ATOM 2397 C C . TYR A 1 293 ? 32.089 2.469 -27.150 1.00 35.50 293 TYR A C 1
ATOM 2399 O O . TYR A 1 293 ? 31.882 3.680 -27.038 1.00 35.50 293 TYR A O 1
ATOM 2407 N N . GLY A 1 294 ? 31.311 1.536 -26.594 1.00 34.47 294 GLY A N 1
ATOM 2408 C CA . GLY A 1 294 ? 30.168 1.798 -25.714 1.00 34.47 294 GLY A CA 1
ATOM 2409 C C . GLY A 1 294 ? 30.484 1.542 -24.253 1.00 34.47 294 GLY A C 1
ATOM 2410 O O . GLY A 1 294 ? 31.311 0.642 -23.990 1.00 34.47 294 GLY A O 1
#